Protein AF-A0A4Q0I744-F1 (afdb_monomer_lite)

Foldseek 3Di:
DDDPPQDFQDADPPCPVVVVVVQQFAADALQPFAWDQDAPVQVVQADVPQADQPPCPQPVVLVVVVVVLVVVVVVVCVVCVPPDDPVNVVVSVVVVVVSVVVSVVVVVVSVLSHDDNGFIKAKWFFADKHWDDDPPDPDIWIFTWTQRVVNSYIYGTATEDPVQSSVDYGGFIWIWGGDRRHIYIGTTD

Structure (mmCIF, N/CA/C/O backbone):
data_AF-A0A4Q0I744-F1
#
_entry.id   AF-A0A4Q0I744-F1
#
loop_
_atom_site.group_PDB
_atom_site.id
_atom_site.type_symbol
_atom_site.label_atom_id
_atom_site.label_alt_id
_atom_site.label_comp_id
_atom_site.label_asym_id
_atom_site.label_entity_id
_atom_site.label_seq_id
_atom_site.pdbx_PDB_ins_code
_atom_site.Cartn_x
_atom_site.Cartn_y
_atom_site.Cartn_z
_atom_site.occupancy
_atom_site.B_iso_or_equiv
_atom_site.auth_seq_id
_atom_site.auth_comp_id
_atom_site.auth_asym_id
_atom_site.auth_atom_id
_atom_site.pdbx_PDB_model_num
ATOM 1 N N . MET A 1 1 ? 8.817 -34.507 4.336 1.00 32.09 1 MET A N 1
ATOM 2 C CA . MET A 1 1 ? 8.570 -33.194 4.975 1.00 32.09 1 MET A CA 1
ATOM 3 C C . MET A 1 1 ? 7.254 -32.638 4.453 1.00 32.09 1 MET A C 1
ATOM 5 O O . MET A 1 1 ? 7.125 -32.455 3.248 1.00 32.09 1 MET A O 1
ATOM 9 N N . ARG A 1 2 ? 6.253 -32.461 5.326 1.00 26.27 2 ARG A N 1
ATOM 10 C CA . ARG A 1 2 ? 4.945 -31.893 4.962 1.00 26.27 2 ARG A CA 1
ATOM 11 C C . ARG A 1 2 ? 5.116 -30.396 4.689 1.00 26.27 2 ARG A C 1
ATOM 13 O O . ARG A 1 2 ? 5.548 -29.667 5.574 1.00 26.27 2 ARG A O 1
ATOM 20 N N . LYS A 1 3 ? 4.790 -29.955 3.471 1.00 31.42 3 LYS A N 1
ATOM 21 C CA . LYS A 1 3 ? 4.615 -28.534 3.153 1.00 31.42 3 LYS A CA 1
ATOM 22 C C . LYS A 1 3 ? 3.404 -28.043 3.944 1.00 31.42 3 LYS A C 1
ATOM 24 O O . LYS A 1 3 ? 2.285 -28.469 3.674 1.00 31.42 3 LYS A O 1
ATOM 29 N N . ILE A 1 4 ? 3.650 -27.209 4.947 1.00 27.80 4 ILE A N 1
ATOM 30 C CA . ILE A 1 4 ? 2.609 -26.453 5.639 1.00 27.80 4 ILE A CA 1
ATOM 31 C C . ILE A 1 4 ? 2.128 -25.421 4.620 1.00 27.80 4 ILE A C 1
ATOM 33 O O . ILE A 1 4 ? 2.815 -24.439 4.347 1.00 27.80 4 ILE A O 1
ATOM 37 N N . PHE A 1 5 ? 0.998 -25.698 3.974 1.00 32.66 5 PHE A N 1
ATOM 38 C CA . PHE A 1 5 ? 0.272 -24.678 3.235 1.00 32.66 5 PHE A CA 1
ATOM 39 C C . PHE A 1 5 ? -0.283 -23.715 4.281 1.00 32.66 5 PHE A C 1
ATOM 41 O O . PHE A 1 5 ? -1.249 -24.023 4.971 1.00 32.66 5 PHE A O 1
ATOM 48 N N . VAL A 1 6 ? 0.409 -22.589 4.450 1.00 37.19 6 VAL A N 1
ATOM 49 C CA . VAL A 1 6 ? -0.100 -21.427 5.175 1.00 37.19 6 VAL A CA 1
ATOM 50 C C . VAL A 1 6 ? -1.426 -21.068 4.515 1.00 37.19 6 VAL A C 1
ATOM 52 O O . VAL A 1 6 ? -1.464 -20.865 3.298 1.00 37.19 6 VAL A O 1
ATOM 55 N N . ASN A 1 7 ? -2.499 -21.109 5.308 1.00 35.44 7 ASN A N 1
ATOM 56 C CA . ASN A 1 7 ? -3.866 -20.813 4.899 1.00 35.44 7 ASN A CA 1
ATOM 57 C C . ASN A 1 7 ? -3.864 -19.615 3.950 1.00 35.44 7 ASN A C 1
ATOM 59 O O . ASN A 1 7 ? -3.492 -18.509 4.335 1.00 35.44 7 ASN A O 1
ATOM 63 N N . SER A 1 8 ? -4.227 -19.850 2.688 1.00 42.66 8 SER A N 1
ATOM 64 C CA . SER A 1 8 ? -4.505 -18.740 1.786 1.00 42.66 8 SER A CA 1
ATOM 65 C C . SER A 1 8 ? -5.656 -17.949 2.409 1.00 42.66 8 SER A C 1
ATOM 67 O O . SER A 1 8 ? -6.638 -18.589 2.787 1.00 42.66 8 SER A O 1
ATOM 69 N N . PRO A 1 9 ? -5.557 -16.615 2.551 1.00 49.06 9 PRO A N 1
ATOM 70 C CA . PRO A 1 9 ? -6.683 -15.821 3.024 1.00 49.06 9 PRO A CA 1
ATOM 71 C C . PRO A 1 9 ? -7.863 -16.129 2.105 1.00 49.06 9 PRO A C 1
ATOM 73 O O . PRO A 1 9 ? -7.736 -16.018 0.880 1.00 49.06 9 PRO A O 1
ATOM 76 N N . GLU A 1 10 ? -8.942 -16.647 2.695 1.00 48.53 10 GLU A N 1
ATOM 77 C CA . GLU A 1 10 ? -10.083 -17.170 1.951 1.00 48.53 10 GLU A CA 1
ATOM 78 C C . GLU A 1 10 ? -10.556 -16.113 0.955 1.00 48.53 10 GLU A C 1
ATOM 80 O O . GLU A 1 10 ? -10.796 -14.955 1.293 1.00 48.53 10 GLU A O 1
ATOM 85 N N . PHE A 1 11 ? -10.608 -16.502 -0.314 1.00 47.00 11 PHE A N 1
ATOM 86 C CA . PHE A 1 11 ? -11.115 -15.656 -1.376 1.00 47.00 11 PHE A CA 1
ATOM 87 C C . PHE A 1 11 ? -12.637 -15.642 -1.274 1.00 47.00 11 PHE A C 1
ATOM 89 O O . PHE A 1 11 ? -13.282 -16.659 -1.526 1.00 47.00 11 PHE A O 1
ATOM 96 N N . ILE A 1 12 ? -13.212 -14.503 -0.890 1.00 53.34 12 ILE A N 1
ATOM 97 C CA . ILE A 1 12 ? -14.651 -14.386 -0.660 1.00 53.34 12 ILE A CA 1
ATOM 98 C C . ILE A 1 12 ? -15.278 -13.419 -1.677 1.00 53.34 12 ILE A C 1
ATOM 100 O O . ILE A 1 12 ? -15.680 -12.302 -1.356 1.00 53.34 12 ILE A O 1
ATOM 104 N N . GLU A 1 13 ? -15.367 -13.846 -2.937 1.00 42.56 13 GLU A N 1
ATOM 105 C CA . GLU A 1 13 ? -16.038 -13.083 -4.003 1.00 42.56 13 GLU A CA 1
ATOM 106 C C . GLU A 1 13 ? -17.568 -12.932 -3.801 1.00 42.56 13 GLU A C 1
ATOM 108 O O . GLU A 1 13 ? -18.076 -11.824 -3.998 1.00 42.56 13 GLU A O 1
ATOM 113 N N . PRO A 1 14 ? -18.327 -13.960 -3.349 1.00 43.75 14 PRO A N 1
ATOM 114 C CA . PRO A 1 14 ? -19.791 -13.864 -3.252 1.00 43.75 14 PRO A CA 1
ATOM 115 C C . PRO A 1 14 ? -20.319 -12.998 -2.096 1.00 43.75 14 PRO A C 1
ATOM 117 O O . PRO A 1 14 ? -21.435 -12.496 -2.186 1.00 43.75 14 PRO A O 1
ATOM 120 N N . LEU A 1 15 ? -19.549 -12.791 -1.016 1.00 51.19 15 LEU A N 1
ATOM 121 C CA . LEU A 1 15 ? -20.019 -12.035 0.162 1.00 51.19 15 LEU A CA 1
ATOM 122 C C . LEU A 1 15 ? -19.807 -10.523 0.038 1.00 51.19 15 L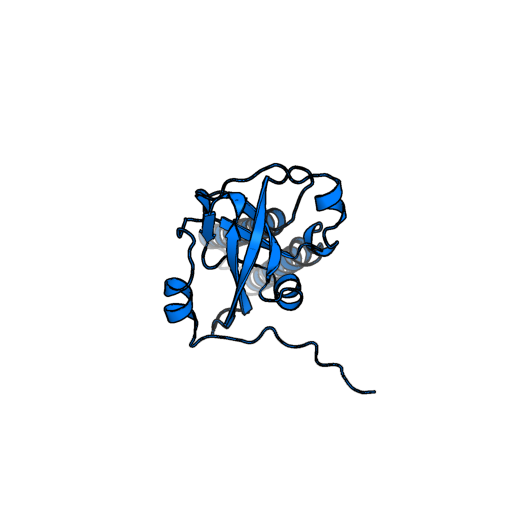EU A C 1
ATOM 124 O O . LEU A 1 15 ? -20.242 -9.781 0.906 1.00 51.19 15 LEU A O 1
ATOM 128 N N . ARG A 1 16 ? -19.153 -10.023 -1.014 1.00 53.34 16 ARG A N 1
ATOM 129 C CA . ARG A 1 16 ? -18.689 -8.627 -1.065 1.00 53.34 16 ARG A CA 1
ATOM 130 C C . ARG A 1 16 ? -19.821 -7.589 -1.069 1.00 53.34 16 ARG A C 1
ATOM 132 O O . ARG A 1 16 ? -19.689 -6.547 -0.435 1.00 53.34 16 ARG A O 1
ATOM 139 N N . LEU A 1 17 ? -20.923 -7.877 -1.767 1.00 54.22 17 LEU A N 1
ATOM 140 C CA . LEU A 1 17 ? -22.104 -7.001 -1.836 1.00 54.22 17 LEU A CA 1
ATOM 141 C C . LEU A 1 17 ? -22.981 -7.109 -0.582 1.00 54.22 17 LEU A C 1
ATOM 143 O O . LEU A 1 17 ? -23.472 -6.095 -0.096 1.00 54.22 17 LEU A O 1
ATOM 147 N N . SER A 1 18 ? -23.138 -8.311 -0.020 1.00 58.53 18 SER A N 1
ATOM 148 C CA . SER A 1 18 ? -23.862 -8.500 1.242 1.00 58.53 18 SER A CA 1
ATOM 149 C C . SER A 1 18 ? -23.080 -7.942 2.433 1.00 58.53 18 SER A C 1
ATOM 151 O O . SER A 1 18 ? -23.675 -7.376 3.342 1.00 58.53 18 SER A O 1
ATOM 153 N N . PHE A 1 19 ? -21.749 -8.028 2.413 1.00 66.12 19 PHE A N 1
ATOM 154 C CA . PHE A 1 19 ? -20.886 -7.556 3.492 1.00 66.12 19 PHE A CA 1
ATOM 155 C C . PHE A 1 19 ? -20.947 -6.035 3.653 1.00 66.12 19 PHE A C 1
ATOM 157 O O . PHE A 1 19 ? -21.068 -5.560 4.777 1.00 66.12 19 PHE A O 1
ATOM 164 N N . GLU A 1 20 ? -20.969 -5.260 2.560 1.00 67.69 20 GLU A N 1
ATOM 165 C CA . GLU A 1 20 ? -21.110 -3.795 2.645 1.00 67.69 20 GLU A CA 1
ATOM 166 C C . GLU A 1 20 ? -22.394 -3.374 3.381 1.00 67.69 20 GLU A C 1
ATOM 168 O O . GLU A 1 20 ? -22.356 -2.428 4.162 1.00 67.69 20 GLU A O 1
ATOM 173 N N . SER A 1 21 ? -23.498 -4.113 3.209 1.00 67.00 21 SER A N 1
ATOM 174 C CA . SER A 1 21 ? -24.757 -3.855 3.929 1.00 67.00 21 SER A CA 1
ATOM 175 C C . SER A 1 21 ? -24.720 -4.214 5.422 1.00 67.00 21 SER A C 1
ATOM 177 O O . SER A 1 21 ? -25.597 -3.798 6.173 1.00 67.00 21 SER A O 1
ATOM 179 N N . THR A 1 22 ? -23.703 -4.964 5.859 1.00 70.50 22 THR A N 1
ATOM 180 C CA . THR A 1 22 ? -23.506 -5.371 7.262 1.00 70.50 22 THR A CA 1
ATOM 181 C C . THR A 1 22 ? -22.494 -4.505 8.015 1.00 70.50 22 THR A C 1
ATOM 183 O O . THR A 1 22 ? -22.353 -4.646 9.228 1.00 70.50 22 THR A O 1
ATOM 186 N N . ILE A 1 23 ? -21.786 -3.601 7.328 1.00 75.19 23 ILE A N 1
ATOM 187 C CA . ILE A 1 23 ? -20.804 -2.712 7.956 1.00 75.19 23 ILE A CA 1
ATOM 188 C C . ILE A 1 23 ? -21.534 -1.532 8.607 1.00 75.19 23 ILE A C 1
ATOM 190 O O . ILE A 1 23 ? -22.196 -0.750 7.932 1.00 75.19 23 ILE A O 1
ATOM 194 N N . ALA A 1 24 ? -21.358 -1.365 9.919 1.00 78.62 24 ALA A N 1
ATOM 195 C CA . ALA A 1 24 ? -21.945 -0.258 10.682 1.00 78.62 24 ALA A CA 1
ATOM 196 C C . ALA A 1 24 ? -21.254 1.105 10.450 1.00 78.62 24 ALA A C 1
ATOM 198 O O . ALA A 1 24 ? -21.734 2.135 10.917 1.00 78.62 24 ALA A O 1
ATOM 199 N N . TYR A 1 25 ? -20.118 1.116 9.752 1.00 85.38 25 TYR A N 1
ATOM 200 C CA . TYR A 1 25 ? -19.297 2.301 9.510 1.00 85.38 25 TYR A CA 1
ATOM 201 C C . TYR A 1 25 ? -19.674 3.036 8.223 1.00 85.38 25 TYR A C 1
ATOM 203 O O . TYR A 1 25 ? -20.110 2.438 7.238 1.00 85.38 25 TYR A O 1
ATOM 211 N N . LYS A 1 26 ? -19.418 4.346 8.191 1.00 90.06 26 LYS A N 1
ATOM 212 C CA . LYS A 1 26 ? -19.616 5.162 6.990 1.00 90.06 26 LYS A CA 1
ATOM 213 C C . LYS A 1 26 ? -18.530 4.867 5.953 1.00 90.06 26 LYS A C 1
ATOM 215 O O . LYS A 1 26 ? -17.342 4.894 6.260 1.00 90.06 26 LYS A O 1
ATOM 220 N N . LYS A 1 27 ? -18.917 4.656 4.695 1.00 92.62 27 LYS A N 1
ATOM 221 C CA . LYS A 1 27 ? -17.955 4.588 3.587 1.00 92.62 27 LYS A CA 1
ATOM 222 C C . LYS A 1 27 ? -17.354 5.969 3.320 1.00 92.62 27 LYS A C 1
ATOM 224 O O . LYS A 1 27 ? -18.113 6.920 3.133 1.00 92.62 27 LYS A O 1
ATOM 229 N N . ILE A 1 28 ? -16.029 6.052 3.244 1.00 94.12 28 ILE A N 1
ATOM 230 C CA . ILE A 1 28 ? -15.295 7.275 2.885 1.00 94.12 28 ILE A CA 1
ATOM 231 C C . ILE A 1 28 ? -14.336 7.027 1.713 1.00 94.12 28 ILE A C 1
ATOM 233 O O . ILE A 1 28 ? -14.043 5.879 1.349 1.00 94.12 28 ILE A O 1
ATOM 237 N N . GLU A 1 29 ? -13.856 8.105 1.103 1.00 93.50 29 GLU A N 1
ATOM 238 C CA . GLU A 1 29 ? -12.807 8.065 0.086 1.00 93.50 29 GLU A CA 1
ATOM 239 C C . GLU A 1 29 ? -11.394 8.038 0.701 1.00 93.50 29 GLU A C 1
ATOM 241 O O . GLU A 1 29 ? -11.180 8.313 1.879 1.00 93.50 29 GLU A O 1
ATOM 246 N N . LYS A 1 30 ? -10.382 7.681 -0.104 1.00 93.12 30 LYS A N 1
ATOM 247 C CA . LYS A 1 30 ? -8.988 7.522 0.366 1.00 93.12 30 LYS A CA 1
ATOM 248 C C . LYS A 1 30 ? -8.360 8.829 0.856 1.00 93.12 30 LYS A C 1
ATOM 250 O O . LYS A 1 30 ? -7.527 8.802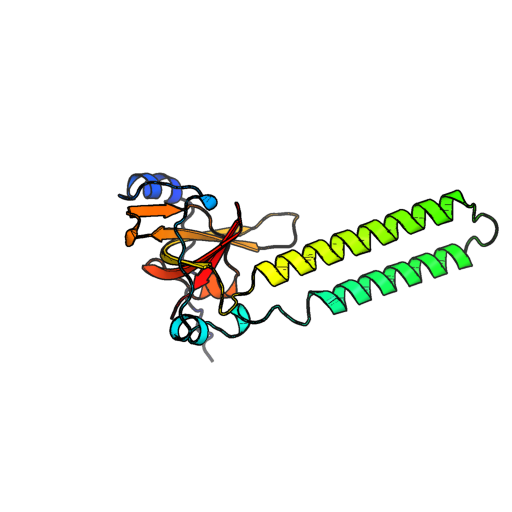 1.749 1.00 93.12 30 LYS A O 1
ATOM 255 N N . ASN A 1 31 ? -8.737 9.945 0.246 1.00 91.38 31 ASN A N 1
ATOM 256 C CA . ASN A 1 31 ? -8.313 11.300 0.604 1.00 91.38 31 ASN A CA 1
ATOM 257 C C . ASN A 1 31 ? -9.034 11.850 1.847 1.00 91.38 31 ASN A C 1
ATOM 259 O O . ASN A 1 31 ? -8.590 12.856 2.388 1.00 91.38 31 ASN A O 1
ATOM 263 N N . GLU A 1 32 ? -10.124 11.218 2.286 1.00 92.94 32 GLU A N 1
ATOM 264 C CA . GLU A 1 32 ? -10.879 11.601 3.487 1.00 92.94 32 GLU A CA 1
ATOM 265 C C . GLU A 1 32 ? -10.381 10.879 4.749 1.00 92.94 32 GLU A C 1
ATOM 267 O O . GLU A 1 32 ? -10.826 11.190 5.853 1.00 92.94 32 GLU A O 1
ATOM 272 N N . ILE A 1 33 ? -9.460 9.918 4.597 1.00 93.75 33 ILE A N 1
ATOM 273 C CA . ILE A 1 33 ? -8.841 9.200 5.713 1.00 93.75 33 ILE A CA 1
ATOM 274 C C . ILE A 1 33 ? -8.061 10.201 6.567 1.00 93.75 33 ILE A C 1
ATOM 276 O O . ILE A 1 33 ? -7.114 10.832 6.091 1.00 93.75 33 ILE A O 1
ATOM 280 N N . GLN A 1 34 ? -8.411 10.301 7.847 1.00 94.19 34 GLN A N 1
ATOM 281 C CA . GLN A 1 34 ? -7.641 11.099 8.794 1.00 94.19 34 GLN A CA 1
ATOM 282 C C . GLN A 1 34 ? -6.367 10.344 9.169 1.00 94.19 34 GLN A C 1
ATOM 284 O O . GLN A 1 34 ? -6.415 9.176 9.560 1.00 94.19 34 GLN A O 1
ATOM 289 N N . THR A 1 35 ? -5.225 11.011 9.030 1.00 94.81 35 THR A N 1
ATOM 290 C CA . THR A 1 35 ? -3.904 10.433 9.286 1.00 94.81 35 THR A CA 1
ATOM 291 C C . THR A 1 35 ? -3.195 11.145 10.427 1.00 94.81 35 THR A C 1
ATOM 293 O O . THR A 1 35 ? -3.416 12.329 10.673 1.00 94.81 35 THR A O 1
ATOM 296 N N . ARG A 1 36 ? -2.268 10.437 11.065 1.00 94.69 36 ARG A N 1
ATOM 297 C CA . ARG A 1 36 ? -1.301 10.966 12.025 1.00 94.69 36 ARG A CA 1
ATOM 298 C C . ARG A 1 36 ? 0.112 10.557 11.631 1.00 94.69 36 ARG A C 1
ATOM 300 O O . ARG A 1 36 ? 0.300 9.637 10.838 1.00 94.69 36 ARG A O 1
ATOM 307 N N . LEU A 1 37 ? 1.111 11.189 12.238 1.00 94.88 37 LEU A N 1
ATOM 308 C CA . LEU A 1 37 ? 2.486 10.713 12.121 1.00 94.88 37 LEU A CA 1
ATOM 309 C C . LEU A 1 37 ? 2.592 9.291 12.704 1.00 94.88 37 LEU A C 1
ATOM 311 O O . LEU A 1 37 ? 2.016 9.003 13.761 1.00 94.88 37 LEU A O 1
ATOM 315 N N . ILE A 1 38 ? 3.320 8.414 12.016 1.00 94.50 38 ILE A N 1
ATOM 316 C CA . ILE A 1 38 ? 3.737 7.129 12.580 1.00 94.50 38 ILE A CA 1
ATOM 317 C C . ILE A 1 38 ? 4.676 7.376 13.767 1.00 94.50 38 ILE A C 1
ATOM 319 O O . ILE A 1 38 ? 5.502 8.291 13.724 1.00 94.50 38 ILE A O 1
ATOM 323 N N . THR A 1 39 ? 4.542 6.605 14.845 1.00 94.44 39 THR A N 1
ATOM 324 C CA . THR A 1 39 ? 5.507 6.696 15.949 1.00 94.44 39 THR A CA 1
ATOM 325 C C . THR A 1 39 ? 6.770 5.902 15.620 1.00 94.44 39 THR A C 1
ATOM 327 O O . THR A 1 39 ? 6.764 5.020 14.760 1.00 94.44 39 THR A O 1
ATOM 330 N N . GLN A 1 40 ? 7.871 6.190 16.316 1.00 92.81 40 GLN A N 1
ATOM 331 C CA . GLN A 1 40 ? 9.124 5.463 16.107 1.00 92.81 40 GLN A CA 1
ATOM 332 C C . GLN A 1 40 ? 8.975 3.964 16.415 1.00 92.81 40 GLN A C 1
ATOM 334 O O . GLN A 1 40 ? 9.460 3.140 15.652 1.00 92.81 40 GLN A O 1
ATOM 339 N N . GLU A 1 41 ? 8.247 3.608 17.475 1.00 93.25 41 GLU A N 1
ATOM 340 C CA . GLU A 1 41 ? 7.990 2.213 17.855 1.00 93.25 41 GLU A CA 1
ATOM 341 C C . GLU A 1 41 ? 7.175 1.469 16.789 1.00 93.25 41 GLU A C 1
ATOM 343 O O . GLU A 1 41 ? 7.527 0.358 16.393 1.00 93.25 41 GLU A O 1
ATOM 348 N N . GLU A 1 42 ? 6.126 2.106 16.261 1.00 93.88 42 GLU A N 1
ATOM 349 C CA . GLU A 1 42 ? 5.316 1.534 15.183 1.00 93.88 42 GLU A CA 1
ATOM 350 C C . GLU A 1 42 ? 6.127 1.362 13.907 1.00 93.88 42 GLU A C 1
ATOM 352 O O . GLU A 1 42 ? 6.032 0.328 13.249 1.00 93.88 42 GLU A O 1
ATOM 357 N N . PHE A 1 43 ? 6.944 2.363 13.567 1.00 92.69 43 PHE A N 1
ATOM 358 C CA . PHE A 1 43 ? 7.839 2.285 12.426 1.00 92.69 43 PHE A CA 1
ATOM 359 C C . PHE A 1 43 ? 8.856 1.160 12.610 1.00 92.69 43 PHE A C 1
ATOM 361 O O . PHE A 1 43 ? 9.076 0.379 11.688 1.00 92.69 43 PHE A O 1
ATOM 368 N N . ASP A 1 44 ? 9.451 1.022 13.791 1.00 90.62 44 ASP A N 1
ATOM 369 C CA . ASP A 1 44 ? 10.436 -0.014 14.076 1.00 90.62 44 ASP A CA 1
ATOM 370 C C . ASP A 1 44 ? 9.825 -1.420 14.037 1.00 90.62 44 ASP A C 1
ATOM 372 O O . ASP A 1 44 ? 10.470 -2.330 13.510 1.00 90.62 44 ASP A O 1
ATOM 376 N N . GLY A 1 45 ? 8.558 -1.566 14.433 1.00 89.81 45 GLY A N 1
ATOM 377 C CA . GLY A 1 45 ? 7.784 -2.806 14.335 1.00 89.81 45 GLY A CA 1
ATOM 378 C C . GLY A 1 45 ? 7.435 -3.260 12.910 1.00 89.81 45 GLY A C 1
ATOM 379 O O . GLY A 1 45 ? 7.058 -4.418 12.718 1.00 89.81 45 GLY A O 1
ATOM 380 N N . LEU A 1 46 ? 7.581 -2.393 11.900 1.00 90.69 46 LEU A N 1
ATOM 381 C CA . LEU A 1 46 ? 7.341 -2.760 10.501 1.00 90.69 46 LEU A CA 1
ATOM 382 C C . LEU A 1 46 ? 8.383 -3.755 9.978 1.00 90.69 46 LEU A C 1
ATOM 384 O O . LEU A 1 46 ? 9.560 -3.745 10.350 1.00 90.69 46 LEU A O 1
ATOM 388 N N . GLU A 1 47 ? 7.959 -4.562 9.015 1.00 88.69 47 GLU A N 1
ATOM 389 C CA . GLU A 1 47 ? 8.825 -5.500 8.312 1.00 88.69 47 GLU A CA 1
ATOM 390 C C . GLU A 1 47 ? 9.862 -4.755 7.451 1.00 88.69 47 GLU A C 1
ATOM 392 O O . GLU A 1 47 ? 9.540 -3.732 6.837 1.00 88.69 47 GLU A O 1
ATOM 397 N N . PRO A 1 48 ? 11.103 -5.263 7.317 1.00 86.44 48 PRO A N 1
ATOM 398 C CA . PRO A 1 48 ? 12.134 -4.608 6.505 1.00 86.44 48 PRO A CA 1
ATOM 399 C C . PRO A 1 48 ? 11.698 -4.343 5.055 1.00 86.44 48 PRO A C 1
ATOM 401 O O . PRO A 1 48 ? 12.006 -3.297 4.486 1.00 86.44 48 PRO A O 1
ATOM 404 N N . SER A 1 49 ? 10.908 -5.251 4.473 1.00 81.75 49 SER A N 1
ATOM 405 C CA . SER A 1 49 ? 10.350 -5.123 3.119 1.00 81.75 49 SER A CA 1
ATOM 406 C C . SER A 1 49 ? 9.375 -3.950 2.955 1.00 81.75 49 SER A C 1
ATOM 408 O O . SER A 1 49 ? 9.169 -3.485 1.836 1.00 81.75 49 SER A O 1
ATOM 410 N N . GLN A 1 50 ? 8.787 -3.457 4.049 1.00 87.38 50 GLN A N 1
ATOM 411 C CA . GLN A 1 50 ? 7.894 -2.295 4.065 1.00 87.38 50 GLN A CA 1
ATOM 412 C C . GLN A 1 50 ? 8.682 -0.973 4.172 1.00 87.38 50 GLN A C 1
ATOM 414 O O . GLN A 1 50 ? 8.164 0.080 3.793 1.00 87.38 50 GLN A O 1
ATOM 419 N N . LYS A 1 51 ? 9.933 -1.028 4.658 1.00 86.19 51 LYS A N 1
ATOM 420 C CA . LYS A 1 51 ? 10.849 0.113 4.874 1.00 86.19 51 LYS A CA 1
ATOM 421 C C . LYS A 1 51 ? 11.855 0.318 3.744 1.00 86.19 51 LYS A C 1
ATOM 423 O O . LYS A 1 51 ? 12.396 1.410 3.591 1.00 86.19 51 LYS A O 1
ATOM 428 N N . GLU A 1 52 ? 12.120 -0.715 2.949 1.00 75.12 52 GLU A N 1
ATOM 429 C CA . GLU A 1 52 ? 13.081 -0.655 1.850 1.00 75.12 52 GLU A CA 1
ATOM 430 C C . GLU A 1 52 ? 12.400 -0.831 0.491 1.00 75.12 52 GLU A C 1
ATOM 432 O O . GLU A 1 52 ? 11.732 -1.828 0.221 1.00 75.12 52 GLU A O 1
ATOM 437 N N . ALA A 1 53 ? 12.629 0.114 -0.426 1.00 64.69 53 ALA A N 1
ATOM 438 C CA . ALA A 1 53 ? 12.332 -0.128 -1.834 1.00 64.69 53 ALA A CA 1
ATOM 439 C C . ALA A 1 53 ? 13.248 -1.258 -2.316 1.00 64.69 53 ALA A C 1
ATOM 441 O O . ALA A 1 53 ? 14.458 -1.193 -2.089 1.00 64.69 53 ALA A O 1
ATOM 442 N N . SER A 1 54 ? 12.705 -2.259 -3.016 1.00 54.06 54 SER A N 1
ATOM 443 C CA . SER A 1 54 ? 13.524 -3.307 -3.637 1.00 54.06 54 SER A CA 1
ATOM 444 C C . SER A 1 54 ? 14.630 -2.669 -4.486 1.00 54.06 54 SER A C 1
ATOM 446 O O . SER A 1 54 ? 14.368 -2.131 -5.566 1.00 54.06 54 SER A O 1
ATOM 448 N N . LYS A 1 55 ? 15.877 -2.726 -3.989 1.00 49.56 55 LYS A N 1
ATOM 449 C CA . LYS A 1 55 ? 17.070 -2.148 -4.639 1.00 49.56 55 LYS A CA 1
ATOM 450 C C . LYS A 1 55 ? 17.268 -2.698 -6.057 1.00 49.56 55 LYS A C 1
ATOM 452 O O . LYS A 1 55 ? 17.826 -2.017 -6.912 1.00 49.56 55 LYS A O 1
ATOM 457 N N . ASN A 1 56 ? 16.742 -3.894 -6.322 1.00 46.03 56 ASN A N 1
ATOM 458 C CA . ASN A 1 56 ? 16.939 -4.617 -7.573 1.00 46.03 56 ASN A CA 1
ATOM 459 C C . ASN A 1 56 ? 15.956 -4.235 -8.689 1.00 46.03 56 ASN A C 1
ATOM 461 O O . ASN A 1 56 ? 16.259 -4.469 -9.855 1.00 46.03 56 ASN A O 1
ATOM 465 N N . LEU A 1 57 ? 14.791 -3.652 -8.385 1.00 48.62 57 LEU A N 1
ATOM 466 C CA . LEU A 1 57 ? 13.715 -3.558 -9.384 1.00 48.62 57 LEU A CA 1
ATOM 467 C C . LEU A 1 57 ? 13.765 -2.310 -10.275 1.00 48.62 57 LEU A C 1
ATOM 469 O O . LEU A 1 57 ? 13.102 -2.268 -11.305 1.00 48.62 57 LEU A O 1
ATOM 473 N N . SER A 1 58 ? 14.526 -1.287 -9.888 1.00 55.75 58 SER A N 1
ATOM 474 C CA . SER A 1 58 ? 14.416 0.043 -10.497 1.00 55.75 58 SER A CA 1
ATOM 475 C C . SER A 1 58 ? 15.610 0.389 -11.389 1.00 55.75 58 SER A C 1
ATOM 477 O O . SER A 1 58 ? 15.407 0.721 -12.551 1.00 55.75 58 SER A O 1
ATOM 479 N N . TYR A 1 59 ? 16.848 0.267 -10.903 1.00 58.34 59 TYR A N 1
ATOM 480 C CA . TYR A 1 59 ? 18.025 0.678 -11.680 1.00 58.34 59 TYR A CA 1
ATOM 481 C C . TYR A 1 59 ? 18.555 -0.412 -12.610 1.00 58.34 59 TYR A C 1
ATOM 483 O O . TYR A 1 59 ? 18.950 -0.103 -13.728 1.00 58.34 59 TYR A O 1
ATOM 491 N N . VAL A 1 60 ? 18.518 -1.682 -12.194 1.00 59.94 60 VAL A N 1
ATOM 492 C CA . VAL A 1 60 ? 19.002 -2.802 -13.022 1.00 59.94 60 VAL A CA 1
ATOM 493 C C . VAL A 1 60 ? 18.085 -3.018 -14.226 1.00 59.94 60 VAL A C 1
ATOM 495 O O . VAL A 1 60 ? 18.566 -3.121 -15.347 1.00 59.94 60 VAL A O 1
ATOM 498 N N . GLY A 1 61 ? 16.763 -3.005 -14.026 1.00 62.78 61 GLY A N 1
ATOM 499 C CA . GLY A 1 61 ? 15.795 -3.109 -15.124 1.00 62.78 61 GLY A CA 1
ATOM 500 C C . GLY A 1 61 ? 15.868 -1.925 -16.094 1.00 62.78 61 GLY A C 1
ATOM 501 O O . GLY A 1 61 ? 15.834 -2.116 -17.307 1.00 62.78 61 GLY A O 1
ATOM 502 N N . LEU A 1 62 ? 16.046 -0.708 -15.571 1.00 67.69 62 LEU A N 1
ATOM 503 C CA . LEU A 1 62 ? 16.209 0.491 -16.392 1.00 67.69 62 LEU A CA 1
ATOM 504 C C . LEU A 1 62 ? 17.534 0.471 -17.166 1.00 67.69 62 LEU A C 1
ATOM 506 O O . LEU A 1 62 ? 17.542 0.817 -18.343 1.00 67.69 62 LEU A O 1
ATOM 510 N N . ALA A 1 63 ? 18.616 -0.021 -16.554 1.00 69.75 63 ALA A N 1
ATOM 511 C CA . ALA A 1 63 ? 19.901 -0.237 -17.214 1.00 69.75 63 ALA A CA 1
ATOM 512 C C . ALA A 1 63 ? 19.822 -1.314 -18.309 1.00 69.75 63 ALA A C 1
ATOM 514 O O . ALA A 1 63 ? 20.342 -1.098 -19.398 1.00 69.75 63 ALA A O 1
ATOM 515 N N . ILE A 1 64 ? 19.129 -2.434 -18.068 1.00 70.06 64 ILE A N 1
ATOM 516 C CA . ILE A 1 64 ? 18.906 -3.484 -19.077 1.00 70.06 64 ILE A CA 1
ATOM 517 C C . ILE A 1 64 ? 18.099 -2.932 -20.260 1.00 70.06 64 ILE A C 1
ATOM 519 O O . ILE A 1 64 ? 18.482 -3.154 -21.407 1.00 70.06 64 ILE A O 1
ATOM 523 N N . CYS A 1 65 ? 17.029 -2.169 -20.009 1.00 69.88 65 CYS A N 1
ATOM 524 C CA . CYS A 1 65 ? 16.265 -1.510 -21.073 1.00 69.88 65 CYS A CA 1
ATOM 525 C C . CYS A 1 65 ? 17.115 -0.510 -21.867 1.00 69.88 65 CYS A C 1
ATOM 527 O O . CYS A 1 65 ? 17.040 -0.492 -23.094 1.00 69.88 65 CYS A O 1
ATOM 529 N N . LEU A 1 66 ? 17.943 0.294 -21.191 1.00 75.06 66 LEU A N 1
ATOM 530 C CA . LEU A 1 66 ? 18.870 1.228 -21.838 1.00 75.06 66 LEU A CA 1
ATOM 531 C C . LEU A 1 66 ? 19.888 0.493 -22.718 1.00 75.06 66 LEU A C 1
ATOM 533 O O . LEU A 1 66 ? 20.103 0.889 -23.859 1.00 75.06 66 LEU A O 1
ATOM 537 N N . MET A 1 67 ? 20.458 -0.607 -22.224 1.00 76.75 67 MET A N 1
ATOM 538 C CA . MET A 1 67 ? 21.391 -1.444 -22.982 1.00 76.75 67 MET A CA 1
ATOM 539 C C . MET A 1 67 ? 20.723 -2.086 -24.202 1.00 76.75 67 MET A C 1
ATOM 541 O O . MET A 1 67 ? 21.282 -2.042 -25.294 1.00 76.75 67 MET A O 1
ATOM 545 N N . ALA A 1 68 ? 19.510 -2.626 -24.052 1.00 75.62 68 ALA A N 1
ATOM 546 C CA . ALA A 1 68 ? 18.746 -3.189 -25.164 1.00 75.62 68 ALA A CA 1
ATOM 547 C C . ALA A 1 68 ? 18.426 -2.127 -26.227 1.00 75.62 68 ALA A C 1
ATOM 549 O O . ALA A 1 68 ? 18.578 -2.387 -27.419 1.00 75.62 68 ALA A O 1
ATOM 550 N N . CYS A 1 69 ? 18.063 -0.913 -25.801 1.00 72.62 69 CYS A N 1
ATOM 551 C CA . CYS A 1 69 ? 17.888 0.224 -26.696 1.00 72.62 69 CYS A CA 1
ATOM 552 C C . CYS A 1 69 ? 19.181 0.511 -27.470 1.00 72.62 69 CYS A C 1
ATOM 554 O O . CYS A 1 69 ? 19.157 0.506 -28.696 1.00 72.62 69 CYS A O 1
ATOM 556 N N . ILE A 1 70 ? 20.319 0.685 -26.784 1.00 78.75 70 ILE A N 1
ATOM 557 C CA . ILE A 1 70 ? 21.627 0.957 -27.411 1.00 78.75 70 ILE A CA 1
ATOM 558 C C . ILE A 1 70 ? 22.003 -0.125 -28.436 1.00 78.75 70 ILE A C 1
ATOM 560 O O . ILE A 1 70 ? 22.497 0.207 -29.510 1.00 78.75 70 ILE A O 1
ATOM 564 N N . ILE A 1 71 ? 21.738 -1.402 -28.145 1.00 78.88 71 ILE A N 1
ATOM 565 C CA . ILE A 1 71 ? 22.013 -2.519 -29.064 1.00 78.88 71 ILE A CA 1
ATOM 566 C C . ILE A 1 71 ? 21.131 -2.439 -30.315 1.00 78.88 71 ILE A C 1
ATOM 568 O O . ILE A 1 71 ? 21.638 -2.574 -31.428 1.00 78.88 71 ILE A O 1
ATOM 572 N N . VAL A 1 72 ? 19.827 -2.187 -30.153 1.00 75.00 72 VAL A N 1
ATOM 573 C CA . VAL A 1 72 ? 18.902 -2.008 -31.286 1.00 75.00 72 VAL A CA 1
ATOM 574 C C . VAL A 1 72 ? 19.316 -0.802 -32.130 1.00 75.00 72 VAL A C 1
ATOM 576 O O . VAL A 1 72 ? 19.326 -0.889 -33.356 1.00 75.00 72 VAL A O 1
ATOM 579 N N . PHE A 1 73 ? 19.747 0.291 -31.495 1.00 73.31 73 PHE A N 1
ATOM 580 C CA . PHE A 1 73 ? 20.305 1.447 -32.191 1.00 73.31 73 PHE A CA 1
ATOM 581 C C . PHE A 1 73 ? 21.558 1.076 -32.982 1.00 73.31 73 PHE A C 1
ATOM 583 O O . PHE A 1 73 ? 21.590 1.287 -34.190 1.00 73.31 73 PHE A O 1
ATOM 590 N N . ALA A 1 74 ? 22.558 0.464 -32.348 1.00 74.12 74 ALA A N 1
ATOM 591 C CA . ALA A 1 74 ? 23.792 0.054 -33.013 1.00 74.12 74 ALA A CA 1
ATOM 592 C C . ALA A 1 74 ? 23.528 -0.877 -34.211 1.00 74.12 74 ALA A C 1
ATOM 594 O O . ALA A 1 74 ? 24.166 -0.726 -35.253 1.00 74.12 74 ALA A O 1
ATOM 595 N N . ALA A 1 75 ? 22.551 -1.784 -34.103 1.00 73.81 75 ALA A N 1
ATOM 596 C CA . ALA A 1 75 ? 22.131 -2.651 -35.200 1.00 73.81 75 ALA A CA 1
ATOM 597 C C . ALA A 1 75 ? 21.496 -1.867 -36.365 1.00 73.81 75 ALA A C 1
ATOM 599 O O . ALA A 1 75 ? 21.865 -2.094 -37.514 1.00 73.81 75 ALA A O 1
ATOM 600 N N . ILE A 1 76 ? 20.603 -0.908 -36.087 1.00 72.25 76 ILE A N 1
ATOM 601 C CA . ILE A 1 76 ? 19.988 -0.047 -37.117 1.00 72.25 76 ILE A CA 1
ATOM 602 C C . ILE A 1 76 ? 21.054 0.797 -37.835 1.00 72.25 76 ILE A C 1
ATOM 604 O O . ILE A 1 76 ? 21.061 0.855 -39.064 1.00 72.25 76 ILE A O 1
ATOM 608 N N . PHE A 1 77 ? 21.987 1.394 -37.085 1.00 71.00 77 PHE A N 1
ATOM 609 C CA . PHE A 1 77 ? 23.102 2.179 -37.633 1.00 71.00 77 PHE A CA 1
ATOM 610 C C . PHE A 1 77 ? 24.068 1.329 -38.477 1.00 71.00 77 PHE A C 1
ATOM 612 O O . PHE A 1 77 ? 24.592 1.814 -39.477 1.00 71.00 77 PHE A O 1
ATOM 619 N N . SER A 1 78 ? 24.292 0.067 -38.097 1.00 69.81 78 SER A N 1
ATOM 620 C CA . SER A 1 78 ? 25.202 -0.841 -38.815 1.00 69.81 78 SER A CA 1
ATOM 621 C C . SER A 1 78 ? 24.587 -1.415 -40.093 1.00 69.81 78 SER A C 1
ATOM 623 O O . SER A 1 78 ? 25.312 -1.696 -41.043 1.00 69.81 78 SER A O 1
ATOM 625 N N . LEU A 1 79 ? 23.264 -1.603 -40.123 1.00 69.56 79 LEU A N 1
ATOM 626 C CA . LEU A 1 79 ? 22.561 -2.203 -41.261 1.00 69.56 79 LEU A CA 1
ATOM 627 C C . LEU A 1 79 ? 22.191 -1.181 -42.345 1.00 69.56 79 LEU A C 1
ATOM 629 O O . LEU A 1 79 ? 22.179 -1.547 -43.514 1.00 69.56 79 LEU A O 1
ATOM 633 N N . ASN A 1 80 ? 21.930 0.083 -41.986 1.00 66.06 80 ASN A N 1
ATOM 634 C CA . ASN A 1 80 ? 21.499 1.123 -42.933 1.00 66.06 80 ASN A CA 1
ATOM 635 C C . ASN A 1 80 ? 22.283 2.444 -42.776 1.00 66.06 80 ASN A C 1
ATOM 637 O O . ASN A 1 80 ? 21.687 3.488 -42.500 1.00 66.06 80 ASN A O 1
ATOM 641 N N . PRO A 1 81 ? 23.616 2.452 -42.972 1.00 62.00 81 PRO A N 1
ATOM 642 C CA . PRO A 1 81 ? 24.439 3.649 -42.765 1.00 62.00 81 PRO A CA 1
ATOM 643 C C . PRO A 1 81 ? 24.119 4.805 -43.734 1.00 62.00 81 PRO A C 1
ATOM 645 O O . PRO A 1 81 ? 24.454 5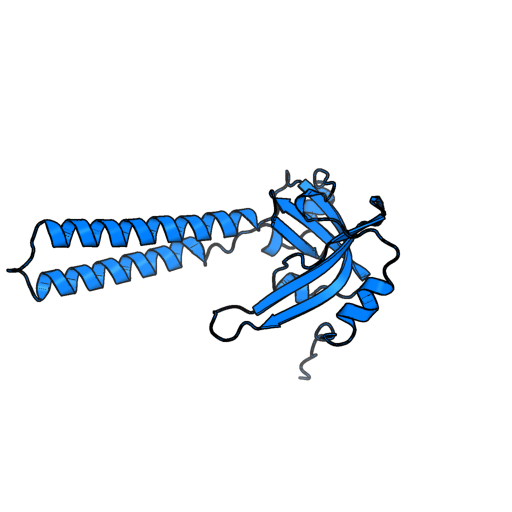.950 -43.442 1.00 62.00 81 PRO A O 1
ATOM 648 N N . GLY A 1 82 ? 23.472 4.529 -44.874 1.00 63.16 82 GLY A N 1
ATOM 649 C CA . GLY A 1 82 ? 23.172 5.521 -45.917 1.00 63.16 82 GLY A CA 1
ATOM 650 C C . GLY A 1 82 ? 21.826 6.251 -45.794 1.00 63.16 82 GLY A C 1
ATOM 651 O O . GLY A 1 82 ? 21.653 7.278 -46.441 1.00 63.16 82 GLY A O 1
ATOM 652 N N . GLU A 1 83 ? 20.885 5.768 -44.975 1.00 63.16 83 GLU A N 1
ATOM 653 C CA . GLU A 1 83 ? 19.504 6.299 -44.904 1.00 63.16 83 GLU A CA 1
ATOM 654 C C . GLU A 1 83 ? 19.212 7.105 -43.627 1.00 63.16 83 GLU A C 1
ATOM 656 O O . GLU A 1 83 ? 18.066 7.418 -43.297 1.00 63.16 83 GLU A O 1
ATOM 661 N N . ILE A 1 84 ? 20.252 7.462 -42.874 1.00 67.50 84 ILE A N 1
ATOM 662 C CA . ILE A 1 84 ? 20.095 8.141 -41.587 1.00 67.50 84 ILE A CA 1
ATOM 663 C C . ILE A 1 84 ? 19.827 9.627 -41.819 1.00 67.50 84 ILE A C 1
ATOM 665 O O . ILE A 1 84 ? 20.736 10.452 -41.906 1.00 67.50 84 ILE A O 1
ATOM 669 N N . THR A 1 85 ? 18.548 9.978 -41.914 1.00 72.44 85 THR A N 1
ATOM 670 C CA . THR A 1 85 ? 18.100 11.369 -41.984 1.00 72.44 85 THR A CA 1
ATOM 671 C C . THR A 1 85 ? 18.065 12.008 -40.592 1.00 72.44 85 THR A C 1
ATOM 673 O O . THR A 1 85 ? 17.980 11.335 -39.558 1.00 72.44 85 THR A O 1
ATOM 676 N N . LYS A 1 86 ? 18.097 13.348 -40.546 1.00 73.00 86 LYS A N 1
ATOM 677 C CA . LYS A 1 86 ? 17.938 14.114 -39.294 1.00 73.00 86 LYS A CA 1
ATOM 678 C C . LYS A 1 86 ? 16.634 13.765 -38.567 1.00 73.00 86 LYS A C 1
ATOM 680 O O . LYS A 1 86 ? 16.609 13.738 -37.342 1.00 73.00 86 LYS A O 1
ATOM 685 N N . GLU A 1 87 ? 15.576 13.475 -39.316 1.00 75.62 87 GLU A N 1
ATOM 686 C CA . GLU A 1 87 ? 14.254 13.124 -38.788 1.00 75.62 87 GLU A CA 1
ATOM 687 C C . GLU A 1 87 ? 14.280 11.789 -38.038 1.00 75.62 87 GLU A C 1
ATOM 689 O O . GLU A 1 87 ? 13.738 11.697 -36.935 1.00 75.62 87 GLU A O 1
ATOM 694 N N . THR A 1 88 ? 14.991 10.789 -38.568 1.00 73.06 88 THR A N 1
ATOM 695 C CA . THR A 1 88 ? 15.182 9.493 -37.906 1.00 73.06 88 THR A CA 1
ATOM 696 C C . THR A 1 88 ? 15.897 9.661 -36.566 1.00 73.06 88 THR A C 1
ATOM 698 O O . THR A 1 88 ? 15.451 9.119 -35.558 1.00 73.06 88 THR A O 1
ATOM 701 N N . VAL A 1 89 ? 16.949 10.483 -36.503 1.00 73.19 89 VAL A N 1
ATOM 702 C CA . VAL A 1 89 ? 17.675 10.760 -35.247 1.00 73.19 89 VAL A CA 1
ATOM 703 C C . VAL A 1 89 ? 16.777 11.450 -34.213 1.00 73.19 89 VAL A C 1
ATOM 705 O O . VAL A 1 89 ? 16.788 11.078 -33.038 1.00 73.19 89 VAL A O 1
ATOM 708 N N . VAL A 1 90 ? 15.962 12.421 -34.637 1.00 77.12 90 VAL A N 1
ATOM 709 C CA . VAL A 1 90 ? 15.020 13.126 -33.751 1.00 77.12 90 VAL A CA 1
ATOM 710 C C . VAL A 1 90 ? 13.941 12.179 -33.221 1.00 77.12 90 VAL A C 1
ATOM 712 O O . VAL A 1 90 ? 13.678 12.165 -32.018 1.00 77.12 90 VAL A O 1
ATOM 715 N N . CYS A 1 91 ? 13.347 11.353 -34.085 1.00 77.06 91 CYS A N 1
ATOM 716 C CA . CYS A 1 91 ? 12.312 10.395 -33.694 1.00 77.06 91 CYS A CA 1
ATOM 717 C C . CYS A 1 91 ? 12.841 9.386 -32.662 1.00 77.06 91 CYS A C 1
ATOM 719 O O . CYS A 1 91 ? 12.204 9.118 -31.642 1.00 77.06 91 CYS A O 1
ATOM 721 N N . LEU A 1 92 ? 14.064 8.901 -32.872 1.00 73.31 92 LEU A N 1
ATOM 722 C CA . LEU A 1 92 ? 14.744 7.990 -31.958 1.00 73.31 92 LEU A CA 1
ATOM 723 C C . LEU A 1 92 ? 15.071 8.645 -30.608 1.00 73.31 92 LEU A C 1
ATOM 725 O O . LEU A 1 92 ? 14.871 8.024 -29.562 1.00 73.31 92 LEU A O 1
ATOM 729 N N . GLY A 1 93 ? 15.499 9.912 -30.612 1.00 75.25 93 GLY A N 1
ATOM 730 C CA . GLY A 1 93 ? 15.705 10.689 -29.389 1.00 75.25 93 GLY A CA 1
ATOM 731 C C . GLY A 1 93 ? 14.427 10.834 -28.556 1.00 75.25 93 GLY A C 1
ATOM 732 O O . GLY A 1 93 ? 14.468 10.683 -27.334 1.00 75.25 93 GLY A O 1
ATOM 733 N N . LEU A 1 94 ? 13.278 11.049 -29.205 1.00 79.88 94 LEU A N 1
ATOM 734 C CA . LEU A 1 94 ? 11.977 11.144 -28.532 1.00 79.88 94 LEU A CA 1
ATOM 735 C C . LEU A 1 94 ? 11.538 9.813 -27.907 1.00 79.88 94 LEU A C 1
ATOM 737 O O . LEU A 1 94 ? 11.041 9.805 -26.780 1.00 79.88 94 LEU A O 1
ATOM 741 N N . ILE A 1 95 ? 11.758 8.690 -28.597 1.00 78.81 95 ILE A N 1
ATOM 742 C CA . ILE A 1 95 ? 11.470 7.352 -28.059 1.00 78.81 95 ILE A CA 1
ATOM 743 C C . ILE A 1 95 ? 12.302 7.108 -26.795 1.00 78.81 95 ILE A C 1
ATOM 745 O O . ILE A 1 95 ? 11.763 6.724 -25.756 1.00 78.81 95 ILE A O 1
ATOM 749 N N . LEU A 1 96 ? 13.605 7.389 -26.858 1.00 75.81 96 LEU A N 1
ATOM 750 C CA . LEU A 1 96 ? 14.536 7.184 -25.748 1.00 75.81 96 LEU A CA 1
ATOM 751 C C . LEU A 1 96 ? 14.180 8.071 -24.542 1.00 75.81 96 LEU A C 1
ATOM 753 O O . LEU A 1 96 ? 14.159 7.596 -23.405 1.00 75.81 96 LEU A O 1
ATOM 757 N N . LEU A 1 97 ? 13.800 9.327 -24.793 1.00 80.00 97 LEU A N 1
ATOM 758 C CA . LEU A 1 97 ? 13.295 10.239 -23.767 1.00 80.00 97 LEU A CA 1
ATOM 759 C C . LEU A 1 97 ? 12.017 9.703 -23.103 1.00 80.00 97 LEU A C 1
ATOM 761 O O . LEU A 1 97 ? 11.915 9.708 -21.876 1.00 80.00 97 LEU A O 1
ATOM 765 N N . GLY A 1 98 ? 11.066 9.193 -23.892 1.00 78.44 98 GLY A N 1
ATOM 766 C CA . GLY A 1 98 ? 9.836 8.580 -23.385 1.00 78.44 98 GLY A CA 1
ATOM 767 C C . GLY A 1 98 ? 10.106 7.383 -22.468 1.00 78.44 98 GLY A C 1
ATOM 768 O O . GLY A 1 98 ? 9.501 7.275 -21.400 1.00 78.44 98 GLY A O 1
ATOM 769 N N . PHE A 1 99 ? 11.067 6.526 -22.827 1.00 74.81 99 PHE A N 1
ATOM 770 C CA . PHE A 1 99 ? 11.493 5.401 -21.989 1.00 74.81 99 PHE A CA 1
ATOM 771 C C . PHE A 1 99 ? 12.133 5.848 -20.675 1.00 74.81 99 PHE A C 1
ATOM 773 O O . PHE A 1 99 ? 11.804 5.297 -19.622 1.00 74.81 99 PHE A O 1
ATOM 780 N N . ILE A 1 100 ? 13.013 6.853 -20.714 1.00 75.06 100 ILE A N 1
ATOM 781 C CA . ILE A 1 100 ? 13.638 7.409 -19.508 1.00 75.06 100 ILE A CA 1
ATOM 782 C C . ILE A 1 100 ? 12.557 7.958 -18.573 1.00 75.06 100 ILE A C 1
ATOM 784 O O . ILE A 1 100 ? 12.500 7.569 -17.407 1.00 75.06 100 ILE A O 1
ATOM 788 N N . LEU A 1 101 ? 11.662 8.807 -19.085 1.00 76.50 101 LEU A N 1
ATOM 789 C CA . LEU A 1 101 ? 10.589 9.415 -18.296 1.00 76.50 101 LEU A CA 1
ATOM 790 C C . LEU A 1 101 ? 9.630 8.365 -17.718 1.00 76.50 101 LEU A C 1
ATOM 792 O O . LEU A 1 101 ? 9.303 8.419 -16.530 1.00 76.50 101 LEU A O 1
ATOM 796 N N . GLY A 1 102 ? 9.228 7.377 -18.522 1.00 71.69 102 GLY A N 1
ATOM 797 C CA . GLY A 1 102 ? 8.392 6.266 -18.067 1.00 71.69 102 GLY A CA 1
ATOM 798 C C . GLY A 1 102 ? 9.068 5.452 -16.963 1.00 71.69 102 GLY A C 1
ATOM 799 O O . GLY A 1 102 ? 8.454 5.155 -15.938 1.00 71.69 102 GLY A O 1
ATOM 800 N N . GLY A 1 103 ? 10.360 5.166 -17.129 1.00 68.50 103 GLY A N 1
ATOM 801 C CA . GLY A 1 103 ? 11.179 4.499 -16.129 1.00 68.50 103 GLY A CA 1
ATOM 802 C C . GLY A 1 103 ? 11.249 5.278 -14.815 1.00 68.50 103 GLY A C 1
ATOM 803 O O . GLY A 1 103 ? 10.924 4.726 -13.766 1.00 68.50 103 GLY A O 1
ATOM 804 N N . PHE A 1 104 ? 11.566 6.576 -14.857 1.00 68.56 104 PHE A N 1
ATOM 805 C CA . PHE A 1 104 ? 11.551 7.446 -13.673 1.00 68.56 104 PHE A CA 1
ATOM 806 C C . PHE A 1 104 ? 10.189 7.456 -12.965 1.00 68.56 104 PHE A C 1
ATOM 808 O O . PHE A 1 104 ? 10.145 7.383 -11.736 1.00 68.56 104 PHE A O 1
ATOM 815 N N . GLY A 1 105 ? 9.081 7.472 -13.713 1.00 67.12 105 GLY A N 1
ATOM 816 C CA . GLY A 1 105 ? 7.731 7.393 -13.148 1.00 67.12 105 GLY A CA 1
ATOM 817 C C . GLY A 1 105 ? 7.486 6.113 -12.339 1.00 67.12 105 GLY A C 1
ATOM 818 O O . GLY A 1 105 ? 6.925 6.165 -11.242 1.00 67.12 105 GLY A O 1
ATOM 819 N N . VAL A 1 106 ? 7.963 4.962 -12.824 1.00 66.31 106 VAL A N 1
ATOM 820 C CA . VAL A 1 106 ? 7.878 3.684 -12.092 1.00 66.31 106 VAL A CA 1
ATOM 821 C C . VAL A 1 106 ? 8.711 3.725 -10.806 1.00 66.31 106 VAL A C 1
ATOM 823 O O . VAL A 1 106 ? 8.254 3.254 -9.763 1.00 66.31 106 VAL A O 1
ATOM 826 N N . ILE A 1 107 ? 9.903 4.329 -10.849 1.00 66.44 107 ILE A N 1
ATOM 827 C CA . ILE A 1 107 ? 10.794 4.455 -9.683 1.00 66.44 107 ILE A CA 1
ATOM 828 C C . ILE A 1 107 ? 10.170 5.333 -8.599 1.00 66.44 107 ILE A C 1
ATOM 830 O O . ILE A 1 107 ? 10.196 4.969 -7.422 1.00 66.44 107 ILE A O 1
ATOM 834 N N . LEU A 1 108 ? 9.612 6.481 -8.985 1.00 66.31 108 LEU A N 1
ATOM 835 C CA . LEU A 1 108 ? 8.961 7.401 -8.053 1.00 66.31 108 LEU A CA 1
ATOM 836 C C . LEU A 1 108 ? 7.788 6.717 -7.342 1.00 66.31 108 LEU A C 1
ATOM 838 O O . LEU A 1 108 ? 7.736 6.718 -6.113 1.00 66.31 108 LEU A O 1
ATOM 842 N N . ASN A 1 109 ? 6.937 6.018 -8.097 1.00 67.12 109 ASN A N 1
ATOM 843 C CA . ASN A 1 109 ? 5.823 5.255 -7.534 1.00 67.12 109 ASN A CA 1
ATOM 844 C C . ASN A 1 109 ? 6.280 4.143 -6.573 1.00 67.12 109 ASN A C 1
ATOM 846 O O . ASN A 1 109 ? 5.633 3.906 -5.554 1.00 67.12 109 ASN A O 1
ATOM 850 N N . ALA A 1 110 ? 7.391 3.461 -6.868 1.00 68.25 110 ALA A N 1
ATOM 851 C CA . ALA A 1 110 ? 7.935 2.432 -5.984 1.00 68.25 110 ALA A CA 1
ATOM 852 C C . ALA A 1 110 ? 8.470 3.021 -4.669 1.00 68.25 110 ALA A C 1
ATOM 854 O O . ALA A 1 110 ? 8.230 2.454 -3.607 1.00 68.25 110 ALA A O 1
ATOM 855 N N . LYS A 1 111 ? 9.148 4.176 -4.719 1.00 70.00 111 LYS A N 1
ATOM 856 C CA . LYS A 1 111 ? 9.631 4.880 -3.518 1.00 70.00 111 LYS A CA 1
ATOM 857 C C . LYS A 1 111 ? 8.488 5.412 -2.657 1.00 70.00 111 LYS A C 1
ATOM 859 O O . LYS A 1 111 ? 8.591 5.418 -1.434 1.00 70.00 111 LYS A O 1
ATOM 864 N N . ASP A 1 112 ? 7.397 5.839 -3.281 1.00 73.25 112 ASP A N 1
ATOM 865 C CA . ASP A 1 112 ? 6.213 6.316 -2.568 1.00 73.25 112 ASP A CA 1
ATOM 866 C C . ASP A 1 112 ? 5.479 5.206 -1.811 1.00 73.25 112 ASP A C 1
ATOM 868 O O . ASP A 1 112 ? 4.858 5.479 -0.783 1.00 73.25 112 ASP A O 1
ATOM 872 N N . ALA A 1 113 ? 5.593 3.959 -2.268 1.00 74.25 113 ALA A N 1
ATOM 873 C CA . ALA A 1 113 ? 5.017 2.789 -1.612 1.00 74.25 113 ALA A CA 1
ATOM 874 C C . ALA A 1 113 ? 5.822 2.296 -0.394 1.00 74.25 113 ALA A C 1
ATOM 876 O O . ALA A 1 113 ? 5.417 1.328 0.242 1.00 74.25 113 ALA A O 1
ATOM 877 N N . VAL A 1 114 ? 6.944 2.929 -0.052 1.00 85.94 114 VAL A N 1
ATOM 878 C CA . VAL A 1 114 ? 7.771 2.562 1.107 1.00 85.94 114 VAL A CA 1
ATOM 879 C C . VAL A 1 114 ? 7.391 3.404 2.318 1.00 85.94 114 VAL A C 1
ATOM 881 O O . VAL A 1 114 ? 7.209 4.619 2.191 1.00 85.94 114 VAL A O 1
ATOM 884 N N . MET A 1 115 ? 7.280 2.792 3.495 1.00 87.69 115 MET A N 1
ATOM 885 C CA . MET A 1 115 ? 7.058 3.534 4.733 1.00 87.69 115 MET A CA 1
ATOM 886 C C . MET A 1 115 ? 8.337 4.261 5.157 1.00 87.69 115 MET A C 1
ATOM 888 O O . MET A 1 115 ? 9.428 3.698 5.122 1.00 87.69 115 MET A O 1
ATOM 892 N N . LYS A 1 116 ? 8.195 5.518 5.574 1.00 89.44 116 LYS A N 1
ATOM 893 C CA . LYS A 1 116 ? 9.267 6.349 6.141 1.00 89.44 116 LYS A CA 1
ATOM 894 C C . LYS A 1 116 ? 8.943 6.729 7.593 1.00 89.44 116 LYS A C 1
ATOM 896 O O . LYS A 1 116 ? 7.754 6.773 7.911 1.00 89.44 116 LYS A O 1
ATOM 901 N N . PRO A 1 117 ? 9.941 7.085 8.421 1.00 88.81 117 PRO A N 1
ATOM 902 C CA . PRO A 1 117 ? 9.720 7.488 9.816 1.00 88.81 117 PRO A CA 1
ATOM 903 C C . PRO A 1 117 ? 8.792 8.700 9.988 1.00 88.81 117 PRO A C 1
ATOM 905 O O . PRO A 1 117 ? 8.159 8.858 11.020 1.00 88.81 117 PRO A O 1
ATOM 908 N N . ASP A 1 118 ? 8.690 9.556 8.972 1.00 89.19 118 ASP A N 1
ATOM 909 C CA . ASP A 1 118 ? 7.842 10.751 8.941 1.00 89.19 118 ASP A CA 1
ATOM 910 C C . ASP A 1 118 ? 6.513 10.530 8.194 1.00 89.19 118 ASP A C 1
ATOM 912 O O . ASP A 1 118 ? 5.809 11.482 7.849 1.00 89.19 118 ASP A O 1
ATOM 916 N N . SER A 1 119 ? 6.162 9.275 7.894 1.00 90.19 119 SER A N 1
ATOM 917 C CA . SER A 1 119 ? 4.958 8.973 7.118 1.00 90.19 119 SER A CA 1
ATOM 918 C C . SER A 1 119 ? 3.686 9.284 7.895 1.00 90.19 119 SER A C 1
ATOM 920 O O . SER A 1 119 ? 3.55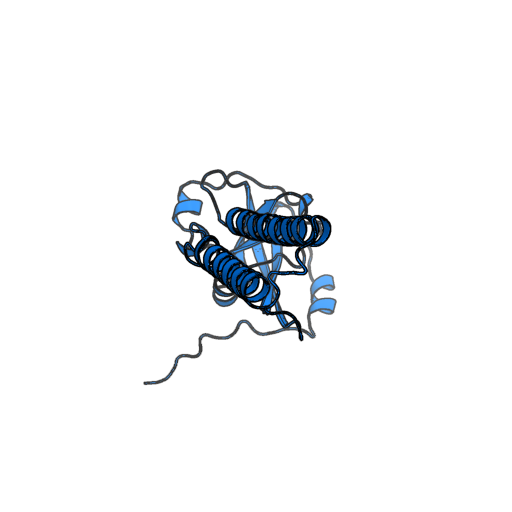0 8.956 9.072 1.00 90.19 119 SER A O 1
ATOM 922 N N . GLN A 1 120 ? 2.724 9.867 7.183 1.00 93.06 120 GLN A N 1
ATOM 923 C CA . GLN A 1 120 ? 1.354 10.020 7.650 1.00 93.06 120 GLN A CA 1
ATOM 924 C C . GLN A 1 120 ? 0.594 8.711 7.423 1.00 93.06 120 GLN A C 1
ATOM 926 O O . GLN A 1 120 ? 0.489 8.230 6.288 1.00 93.06 120 GLN A O 1
ATOM 931 N N . ILE A 1 121 ? 0.090 8.134 8.509 1.00 94.31 121 ILE A N 1
ATOM 932 C CA . ILE A 1 121 ? -0.616 6.859 8.527 1.00 94.31 121 ILE A CA 1
ATOM 933 C C . ILE A 1 121 ? -1.970 6.979 9.222 1.00 94.31 121 ILE A C 1
ATOM 935 O O . ILE A 1 121 ? -2.163 7.812 10.103 1.00 94.31 121 ILE A O 1
ATOM 939 N N . ALA A 1 122 ? -2.896 6.105 8.857 1.00 95.31 122 ALA A N 1
ATOM 940 C CA . ALA A 1 122 ? -4.093 5.818 9.630 1.00 95.31 122 ALA A CA 1
ATOM 941 C C . ALA A 1 122 ? -4.040 4.373 10.122 1.00 95.31 122 ALA A C 1
ATOM 943 O O . ALA A 1 122 ? -3.634 3.472 9.385 1.00 95.31 122 ALA A O 1
ATOM 944 N N . GLU A 1 123 ? -4.437 4.156 11.368 1.00 95.94 123 GLU A N 1
ATOM 945 C CA . GLU A 1 123 ? -4.540 2.822 11.945 1.00 95.94 123 GLU A CA 1
ATOM 946 C C . GLU A 1 123 ? -5.940 2.271 11.701 1.00 95.94 123 GLU A C 1
ATOM 948 O O . GLU A 1 123 ? -6.932 2.925 12.005 1.00 95.94 123 GLU A O 1
ATOM 953 N N . GLY A 1 124 ? -6.025 1.060 11.162 1.00 94.56 124 GLY A N 1
ATOM 954 C CA . GLY A 1 124 ? -7.303 0.420 10.905 1.00 94.56 124 GLY A CA 1
ATOM 955 C C . GLY A 1 124 ? -7.266 -1.087 11.089 1.00 94.56 124 GLY A C 1
ATOM 956 O O . GLY A 1 124 ? -6.251 -1.683 11.445 1.00 94.56 124 GLY A O 1
ATOM 957 N N . THR A 1 125 ? -8.409 -1.708 10.832 1.00 94.38 125 THR A N 1
ATOM 958 C CA . THR A 1 125 ? -8.614 -3.155 10.881 1.00 94.38 125 THR A CA 1
ATOM 959 C C . THR A 1 125 ? -8.995 -3.659 9.496 1.00 94.38 125 THR A C 1
ATOM 961 O O . THR A 1 125 ? -9.902 -3.116 8.862 1.00 94.38 125 THR A O 1
ATOM 964 N N . ALA A 1 126 ? -8.320 -4.698 9.009 1.00 91.88 126 ALA A N 1
ATOM 965 C CA . ALA A 1 126 ? -8.686 -5.371 7.770 1.00 91.88 126 ALA A CA 1
ATOM 966 C C . ALA A 1 126 ? -10.033 -6.083 7.947 1.00 91.88 126 ALA A C 1
ATOM 968 O O . ALA A 1 126 ? -10.150 -6.998 8.754 1.00 91.88 126 ALA A O 1
ATOM 969 N N . ILE A 1 127 ? -11.053 -5.683 7.191 1.00 89.00 127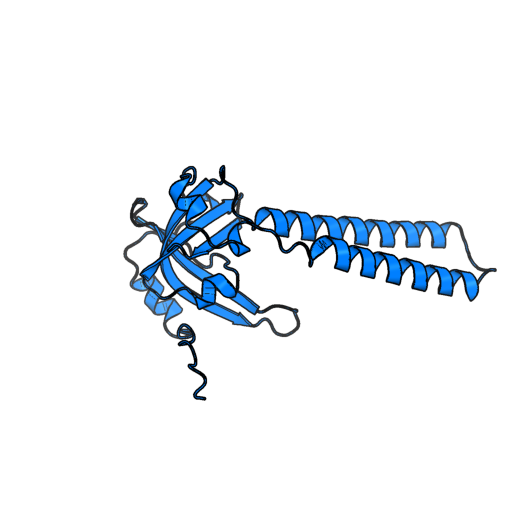 ILE A N 1
ATOM 970 C CA . ILE A 1 127 ? -12.401 -6.267 7.289 1.00 89.00 127 ILE A CA 1
ATOM 971 C C . ILE A 1 127 ? -12.753 -7.161 6.099 1.00 89.00 127 ILE A C 1
ATOM 973 O O . ILE A 1 127 ? -13.631 -8.009 6.210 1.00 89.00 127 ILE A O 1
ATOM 977 N N . LEU A 1 128 ? -12.052 -7.011 4.971 1.00 88.25 128 LEU A N 1
ATOM 978 C CA . LEU A 1 128 ? -12.191 -7.895 3.814 1.00 88.25 128 LEU A CA 1
ATOM 979 C C . LEU A 1 128 ? -10.909 -7.890 2.979 1.00 88.25 128 LEU A C 1
ATOM 981 O O . LEU A 1 128 ? -10.337 -6.830 2.725 1.00 88.25 128 LEU A O 1
ATOM 985 N N . LEU A 1 129 ? -10.483 -9.064 2.524 1.00 86.00 129 LEU A N 1
ATOM 986 C CA . LEU A 1 129 ? -9.307 -9.265 1.679 1.00 86.00 129 LEU A CA 1
ATOM 987 C C . LEU A 1 129 ? -9.769 -9.681 0.279 1.00 86.00 129 LEU A C 1
ATOM 989 O O . LEU A 1 129 ? -10.623 -10.550 0.134 1.00 86.00 129 LEU A O 1
ATOM 993 N N . ASP A 1 130 ? -9.241 -9.026 -0.751 1.00 84.31 130 ASP A N 1
ATOM 994 C CA . ASP A 1 130 ? -9.565 -9.299 -2.148 1.00 84.31 130 ASP A CA 1
ATOM 995 C C . ASP A 1 130 ? -8.301 -9.421 -3.007 1.00 84.31 130 ASP A C 1
ATOM 997 O O . ASP A 1 130 ? -7.343 -8.656 -2.872 1.00 84.31 130 ASP A O 1
ATOM 1001 N N . LYS A 1 131 ? -8.317 -10.369 -3.941 1.00 82.38 131 LYS A N 1
ATOM 1002 C CA . LYS A 1 131 ? -7.198 -10.666 -4.830 1.00 82.38 131 LYS A CA 1
ATOM 1003 C C . LYS A 1 131 ? -7.700 -10.764 -6.261 1.00 82.38 131 LYS A C 1
ATOM 1005 O O . LYS A 1 131 ? -8.270 -11.770 -6.666 1.00 82.38 131 LYS A O 1
ATOM 1010 N N . VAL A 1 132 ? -7.425 -9.729 -7.047 1.00 79.00 132 VAL A N 1
ATOM 1011 C CA . VAL A 1 132 ? -7.846 -9.650 -8.445 1.00 79.00 132 VAL A CA 1
ATOM 1012 C C . VAL A 1 132 ? -6.688 -10.048 -9.353 1.00 79.00 132 VAL A C 1
ATOM 1014 O O . VAL A 1 132 ? -5.639 -9.394 -9.393 1.00 79.00 132 VAL A O 1
ATOM 1017 N N . TYR A 1 133 ? -6.893 -11.107 -10.132 1.00 72.12 133 TYR A N 1
ATOM 1018 C CA . TYR A 1 133 ? -6.005 -11.477 -11.229 1.00 72.12 133 TYR A CA 1
ATOM 1019 C C . TYR A 1 133 ? -6.446 -10.754 -12.506 1.00 72.12 133 TYR A C 1
ATOM 1021 O O . TYR A 1 133 ? -7.512 -11.040 -13.049 1.00 72.12 133 TYR A O 1
ATOM 1029 N N . GLN A 1 134 ? -5.635 -9.824 -13.017 1.00 60.41 134 GLN A N 1
ATOM 1030 C CA . GLN A 1 134 ? -5.903 -9.210 -14.321 1.00 60.41 134 GLN A CA 1
ATOM 1031 C C . GLN A 1 134 ? -5.298 -10.060 -15.445 1.00 60.41 134 GLN A C 1
ATOM 1033 O O . GLN A 1 134 ? -4.082 -10.113 -15.615 1.00 60.41 134 GLN A O 1
ATOM 1038 N N . ARG A 1 135 ? -6.149 -10.708 -16.253 1.00 45.94 135 ARG A N 1
ATOM 1039 C CA . ARG A 1 135 ? -5.725 -11.360 -17.506 1.00 45.94 135 ARG A CA 1
ATOM 1040 C C . ARG A 1 135 ? -5.110 -10.318 -18.452 1.00 45.94 135 ARG A C 1
ATOM 1042 O O . ARG A 1 135 ? -5.722 -9.288 -18.711 1.00 45.94 135 ARG A O 1
ATOM 1049 N N . GLY A 1 136 ? -3.918 -10.596 -18.983 1.00 47.19 136 GLY A N 1
ATOM 1050 C CA . GLY A 1 136 ? -3.257 -9.763 -20.001 1.00 47.19 136 GLY A CA 1
ATOM 1051 C C . GLY A 1 136 ? -2.406 -8.599 -19.476 1.00 47.19 136 GLY A C 1
ATOM 1052 O O . GLY A 1 136 ? -1.738 -7.943 -20.270 1.00 47.19 136 GLY A O 1
ATOM 1053 N N . LYS A 1 137 ? -2.363 -8.358 -18.158 1.00 51.34 137 LYS A N 1
ATOM 1054 C CA . LYS A 1 137 ? -1.378 -7.469 -17.520 1.00 51.34 137 LYS A CA 1
ATOM 1055 C C . LYS A 1 137 ? -0.494 -8.284 -16.581 1.00 51.34 137 LYS A C 1
ATOM 1057 O O . LYS A 1 137 ? -0.968 -9.186 -15.899 1.00 51.34 137 LYS A O 1
ATOM 1062 N N . SER A 1 138 ? 0.800 -7.974 -16.544 1.00 47.47 138 SER A N 1
ATOM 1063 C CA . SER A 1 138 ? 1.727 -8.596 -15.595 1.00 47.47 138 SER A CA 1
ATOM 1064 C C . SER A 1 138 ? 1.426 -8.088 -14.183 1.00 47.47 138 SER A C 1
ATOM 1066 O O . SER A 1 138 ? 1.961 -7.061 -13.769 1.00 47.47 138 SER A O 1
ATOM 1068 N N . GLY A 1 139 ? 0.564 -8.778 -13.436 1.00 60.03 139 GLY A N 1
ATOM 1069 C CA . GLY A 1 139 ? 0.378 -8.471 -12.022 1.00 60.03 139 GLY A CA 1
ATOM 1070 C C . GLY A 1 139 ? -0.852 -9.102 -11.386 1.00 60.03 139 GLY A C 1
ATOM 1071 O O . GLY A 1 139 ? -1.961 -9.041 -11.908 1.00 60.03 139 GLY A O 1
ATOM 1072 N N . THR A 1 140 ? -0.647 -9.672 -10.204 1.00 72.38 140 THR A N 1
ATOM 1073 C CA . THR A 1 140 ? -1.726 -9.941 -9.252 1.00 72.38 140 THR A CA 1
ATOM 1074 C C . THR A 1 140 ? -1.929 -8.684 -8.416 1.00 72.38 140 THR A C 1
ATOM 1076 O O . THR A 1 140 ? -0.967 -8.187 -7.829 1.00 72.38 140 THR A O 1
ATOM 1079 N N . HIS A 1 141 ? -3.154 -8.165 -8.359 1.00 80.81 141 HIS A N 1
ATOM 1080 C CA . HIS A 1 141 ? -3.475 -6.999 -7.545 1.00 80.81 141 HIS A CA 1
ATOM 1081 C C . HIS A 1 141 ? -4.189 -7.435 -6.270 1.00 80.81 141 HIS A C 1
ATOM 1083 O O . HIS A 1 141 ? -5.268 -8.020 -6.314 1.00 80.81 141 HIS A O 1
ATOM 1089 N N . THR A 1 142 ? -3.567 -7.147 -5.134 1.00 88.00 142 THR A N 1
ATOM 1090 C CA . THR A 1 142 ? -4.091 -7.438 -3.801 1.00 88.00 142 THR A CA 1
ATOM 1091 C C . THR A 1 142 ? -4.669 -6.172 -3.183 1.00 88.00 142 THR A C 1
ATOM 1093 O O . THR A 1 142 ? -4.033 -5.111 -3.172 1.00 88.00 142 THR A O 1
ATOM 1096 N N . PHE A 1 143 ? -5.899 -6.285 -2.698 1.00 89.75 143 PHE A N 1
ATOM 1097 C CA . PHE A 1 143 ? -6.671 -5.206 -2.111 1.00 89.75 143 PHE A CA 1
ATOM 1098 C C . PHE A 1 143 ? -7.213 -5.616 -0.747 1.00 89.75 143 PHE A C 1
ATOM 1100 O O . PHE A 1 143 ? -7.549 -6.771 -0.509 1.00 89.75 143 PHE A O 1
ATOM 1107 N N . VAL A 1 144 ? -7.354 -4.637 0.135 1.00 90.62 144 VAL A N 1
ATOM 1108 C CA . VAL A 1 144 ? -7.964 -4.806 1.450 1.00 90.62 144 VAL A CA 1
ATOM 1109 C C . VAL A 1 144 ? -9.006 -3.714 1.670 1.00 90.62 144 VAL A C 1
ATOM 1111 O O . VAL A 1 144 ? -8.837 -2.568 1.247 1.00 90.62 144 VAL A O 1
ATOM 1114 N N . MET A 1 145 ? -10.127 -4.081 2.273 1.00 91.81 145 MET A N 1
ATOM 1115 C CA . MET A 1 145 ? -11.081 -3.142 2.846 1.00 91.81 145 MET A CA 1
ATOM 1116 C C . MET A 1 145 ? -10.711 -2.933 4.311 1.00 91.81 145 MET A C 1
ATOM 1118 O O . MET A 1 145 ? -10.486 -3.909 5.027 1.00 91.81 145 MET A O 1
ATOM 1122 N N . VAL A 1 146 ? -10.635 -1.676 4.739 1.00 92.62 146 VAL A N 1
ATOM 1123 C CA . VAL A 1 146 ? -10.140 -1.308 6.071 1.00 92.62 146 VAL A CA 1
ATOM 1124 C C . VAL A 1 146 ? -11.188 -0.479 6.797 1.00 92.62 146 VAL A C 1
ATOM 1126 O O . VAL A 1 146 ? -11.693 0.488 6.225 1.00 92.62 146 VAL A O 1
ATOM 1129 N N . ALA A 1 147 ? -11.501 -0.859 8.035 1.00 93.12 147 ALA A N 1
ATOM 1130 C CA . ALA A 1 147 ? -12.281 -0.059 8.973 1.00 93.12 147 ALA A CA 1
ATOM 1131 C C . ALA A 1 147 ? -11.354 0.756 9.883 1.00 93.12 147 ALA A C 1
ATOM 1133 O O . ALA A 1 147 ? -10.360 0.236 10.385 1.00 93.12 147 ALA A O 1
ATOM 1134 N N . PHE A 1 148 ? -11.708 2.013 10.111 1.00 93.44 148 PHE A N 1
ATOM 1135 C CA . PHE A 1 148 ? -11.032 2.960 10.991 1.00 93.44 148 PHE A CA 1
ATOM 1136 C C . PHE A 1 148 ? -11.970 3.239 12.166 1.00 93.44 148 PHE A C 1
ATOM 1138 O O . PHE A 1 148 ? -12.942 3.989 12.040 1.00 93.44 148 PHE A O 1
ATOM 1145 N N . ASN A 1 149 ? -11.740 2.543 13.281 1.00 88.81 149 ASN A N 1
ATOM 1146 C CA . ASN A 1 149 ? -12.670 2.509 14.415 1.00 88.81 149 ASN A CA 1
ATOM 1147 C C . ASN A 1 149 ? -12.814 3.879 15.093 1.00 88.81 149 ASN A C 1
ATOM 1149 O O . ASN A 1 149 ? -13.910 4.254 15.501 1.00 88.81 149 ASN A O 1
ATOM 1153 N N . ASP A 1 150 ? -11.714 4.624 15.170 1.00 88.69 150 ASP A N 1
ATOM 1154 C CA . ASP A 1 150 ? -11.621 6.001 15.661 1.00 88.69 150 ASP A CA 1
ATOM 1155 C C . ASP A 1 150 ? -12.460 6.981 14.826 1.00 88.69 150 ASP A C 1
ATOM 1157 O O . ASP A 1 150 ? -13.079 7.895 15.364 1.00 88.69 150 ASP A O 1
ATOM 1161 N N . GLN A 1 151 ? -12.522 6.753 13.516 1.00 89.25 151 GLN A N 1
ATOM 1162 C CA . GLN A 1 151 ? -13.239 7.595 12.555 1.00 89.25 151 GLN A CA 1
ATOM 1163 C C . GLN A 1 151 ? -14.671 7.112 12.289 1.00 89.25 151 GLN A C 1
ATOM 1165 O O . GLN A 1 151 ? -15.417 7.776 11.569 1.00 89.25 151 GLN A O 1
ATOM 1170 N N . GLN A 1 152 ? -15.052 5.948 12.829 1.00 90.94 152 GLN A N 1
ATOM 1171 C CA . GLN A 1 152 ? -16.294 5.235 12.505 1.00 90.94 152 GLN A CA 1
ATOM 1172 C C . GLN A 1 152 ? -16.534 5.114 10.989 1.00 90.94 152 GLN A C 1
ATOM 1174 O O . GLN A 1 152 ? -17.663 5.217 10.493 1.00 90.94 152 GLN A O 1
ATOM 1179 N N . ALA A 1 153 ? -15.454 4.892 10.242 1.00 92.44 153 ALA A N 1
ATOM 1180 C CA . ALA A 1 153 ? -15.454 4.906 8.789 1.00 92.44 153 ALA A CA 1
ATOM 1181 C C . ALA A 1 153 ? -14.784 3.661 8.207 1.00 92.44 153 ALA A C 1
ATOM 1183 O O . ALA A 1 153 ? -14.006 2.983 8.873 1.00 92.44 153 ALA A O 1
ATOM 1184 N N . TYR A 1 154 ? -15.058 3.358 6.941 1.00 93.50 154 TYR A N 1
ATOM 1185 C CA . TYR A 1 154 ? -14.327 2.336 6.202 1.00 93.50 154 TYR A CA 1
ATOM 1186 C C . TYR A 1 154 ? -13.981 2.799 4.791 1.00 93.50 154 TYR A C 1
ATOM 1188 O O . TYR A 1 154 ? -14.714 3.562 4.158 1.00 93.50 154 TYR A O 1
ATOM 1196 N N . VAL A 1 155 ? -12.870 2.279 4.274 1.00 91.88 155 VAL A N 1
ATOM 1197 C CA . VAL A 1 155 ? -12.429 2.508 2.898 1.00 91.88 155 VAL A CA 1
ATOM 1198 C C . VAL A 1 155 ? -12.368 1.195 2.153 1.00 91.88 155 VAL A C 1
ATOM 1200 O O . VAL A 1 155 ? -11.802 0.196 2.606 1.00 91.88 155 VAL A O 1
ATOM 1203 N N . ARG A 1 156 ? -12.925 1.217 0.946 1.00 88.62 156 ARG A N 1
ATOM 1204 C CA . ARG A 1 156 ? -12.873 0.088 0.030 1.00 88.62 156 ARG A CA 1
ATOM 1205 C C . ARG A 1 156 ? -11.563 0.076 -0.755 1.00 88.62 156 ARG A C 1
ATOM 1207 O O . ARG A 1 156 ? -11.115 1.098 -1.269 1.00 88.62 156 ARG A O 1
ATOM 1214 N N . SER A 1 157 ? -11.038 -1.129 -0.974 1.00 87.56 157 SER A N 1
ATOM 1215 C CA . SER A 1 157 ? -10.025 -1.404 -1.998 1.00 87.56 157 SER A CA 1
ATOM 1216 C C . SER A 1 157 ? -8.757 -0.551 -1.857 1.00 87.56 157 SER A C 1
ATOM 1218 O O . SER A 1 157 ? -8.342 0.169 -2.778 1.00 87.56 157 SER A O 1
ATOM 1220 N N . ILE A 1 158 ? -8.126 -0.644 -0.691 1.00 92.38 158 ILE A N 1
ATOM 1221 C CA . ILE A 1 158 ? -6.778 -0.138 -0.446 1.00 92.38 158 ILE A CA 1
ATOM 1222 C C . ILE A 1 158 ? -5.781 -1.152 -1.001 1.00 92.38 158 ILE A C 1
ATOM 1224 O O . ILE A 1 158 ? -5.917 -2.350 -0.767 1.00 92.38 158 ILE A O 1
ATOM 1228 N N . LYS A 1 159 ? -4.799 -0.689 -1.777 1.00 90.56 159 LYS A N 1
ATOM 1229 C CA . LYS A 1 159 ? -3.782 -1.575 -2.351 1.00 90.56 159 LYS A CA 1
ATOM 1230 C C . LYS A 1 159 ? -2.867 -2.070 -1.229 1.00 90.56 159 LYS A C 1
ATOM 1232 O O . LYS A 1 159 ? -2.454 -1.280 -0.392 1.00 90.56 159 LYS A O 1
ATOM 1237 N N . CYS A 1 160 ? -2.498 -3.337 -1.241 1.00 88.88 160 CYS A N 1
ATOM 1238 C CA . CYS A 1 160 ? -1.403 -3.870 -0.427 1.00 88.88 160 CYS A CA 1
ATOM 1239 C C . CYS A 1 160 ? -0.473 -4.674 -1.334 1.00 88.88 160 CYS A C 1
ATOM 1241 O O . CYS A 1 160 ? -0.854 -5.042 -2.450 1.00 88.88 160 CYS A O 1
ATOM 1243 N N . ASN A 1 161 ? 0.766 -4.908 -0.909 1.00 86.06 161 ASN A N 1
ATOM 1244 C CA . ASN A 1 161 ? 1.630 -5.844 -1.623 1.00 86.06 161 ASN A CA 1
ATOM 1245 C C . ASN A 1 161 ? 1.219 -7.296 -1.289 1.00 86.06 161 ASN A C 1
ATOM 1247 O O . ASN A 1 161 ? 0.474 -7.548 -0.344 1.00 86.06 161 ASN A O 1
ATOM 1251 N N . LEU A 1 162 ? 1.703 -8.259 -2.076 1.00 85.62 162 LEU A N 1
ATOM 1252 C CA . LEU A 1 162 ? 1.341 -9.668 -1.899 1.00 85.62 162 LEU A CA 1
ATOM 1253 C C . LEU A 1 162 ? 1.854 -10.256 -0.572 1.00 85.62 162 LEU A C 1
ATOM 1255 O O . LEU A 1 162 ? 1.221 -11.154 -0.028 1.00 85.62 162 LEU A O 1
ATOM 1259 N N . TYR A 1 163 ? 2.991 -9.773 -0.066 1.00 86.31 163 TYR A N 1
ATOM 1260 C CA . TYR A 1 163 ? 3.563 -10.235 1.199 1.00 86.31 163 TYR A CA 1
ATOM 1261 C C . TYR A 1 163 ? 2.652 -9.866 2.374 1.00 86.31 163 TYR A C 1
ATOM 1263 O O . TYR A 1 163 ? 2.194 -10.750 3.091 1.00 86.31 163 TYR A O 1
ATOM 1271 N N . ASP A 1 164 ? 2.308 -8.583 2.484 1.00 90.00 164 ASP A N 1
ATOM 1272 C CA . ASP A 1 164 ? 1.389 -8.034 3.477 1.00 90.00 164 ASP A CA 1
ATOM 1273 C C . ASP A 1 164 ? 0.019 -8.701 3.377 1.00 90.00 164 ASP A C 1
ATOM 1275 O O . ASP A 1 164 ? -0.520 -9.150 4.382 1.00 90.00 164 ASP A O 1
ATOM 1279 N N . TYR A 1 165 ? -0.507 -8.863 2.159 1.00 90.25 165 TYR A N 1
ATOM 1280 C CA . TYR A 1 165 ? -1.774 -9.557 1.930 1.00 90.25 165 TYR A CA 1
ATOM 1281 C C . TYR A 1 165 ? -1.778 -10.989 2.481 1.00 90.25 165 TYR A C 1
ATOM 1283 O O . TYR A 1 165 ? -2.749 -11.407 3.100 1.00 90.25 165 TYR A O 1
ATOM 1291 N N . ASN A 1 166 ? -0.696 -11.744 2.271 1.00 88.25 166 ASN A N 1
ATOM 1292 C CA . ASN A 1 166 ? -0.591 -13.128 2.741 1.00 88.25 166 ASN A CA 1
ATOM 1293 C C . ASN A 1 166 ? -0.382 -13.236 4.262 1.00 88.25 166 ASN A C 1
ATOM 1295 O O . ASN A 1 166 ? -0.571 -14.315 4.817 1.00 88.25 166 ASN A O 1
ATOM 1299 N N . MET A 1 167 ? 0.043 -12.155 4.920 1.00 88.62 167 MET A N 1
ATOM 1300 C CA . MET A 1 167 ? 0.188 -12.072 6.377 1.00 88.62 167 MET A CA 1
ATOM 1301 C C . MET A 1 167 ? -1.074 -11.531 7.064 1.00 88.62 167 MET A C 1
ATOM 1303 O O . MET A 1 167 ? -1.219 -11.676 8.276 1.00 88.62 167 MET A O 1
ATOM 1307 N N . MET A 1 168 ? -1.992 -10.923 6.311 1.00 89.00 168 MET A N 1
ATOM 1308 C CA . MET A 1 168 ? -3.264 -10.429 6.829 1.00 89.00 168 MET A CA 1
ATOM 1309 C C . MET A 1 168 ? -4.308 -11.544 6.929 1.00 89.00 168 MET A C 1
ATOM 1311 O O . MET A 1 168 ? -4.411 -12.433 6.088 1.00 89.00 168 MET A O 1
ATOM 1315 N N . SER A 1 169 ? -5.152 -11.433 7.946 1.00 88.75 169 SER A N 1
ATOM 1316 C CA . SER A 1 169 ? -6.452 -12.090 8.060 1.00 88.75 169 SER A CA 1
ATOM 1317 C C . SER A 1 169 ? -7.521 -11.020 8.295 1.00 88.75 169 SER A C 1
ATOM 1319 O O . SER A 1 169 ? -7.210 -9.871 8.617 1.00 88.75 169 SER A O 1
ATOM 1321 N N . VAL A 1 170 ? -8.798 -11.373 8.139 1.00 87.81 170 VAL A N 1
ATOM 1322 C CA . VAL A 1 170 ? -9.878 -10.497 8.618 1.00 87.81 170 VAL A CA 1
ATOM 1323 C C . VAL A 1 170 ? -9.690 -10.288 10.126 1.00 87.81 170 VAL A C 1
ATOM 1325 O O . VAL A 1 170 ? -9.467 -11.246 10.861 1.00 87.81 170 VAL A O 1
ATOM 1328 N N . GLY A 1 171 ? -9.724 -9.035 10.573 1.00 86.38 171 GLY A N 1
ATOM 1329 C CA . GLY A 1 171 ? -9.409 -8.621 11.941 1.00 86.38 171 GLY A CA 1
ATOM 1330 C C . GLY A 1 171 ? -7.957 -8.185 12.165 1.00 86.38 171 GLY A C 1
ATOM 1331 O O . GLY A 1 171 ? -7.661 -7.641 13.225 1.00 86.38 171 GLY A O 1
ATOM 1332 N N . SER A 1 172 ? -7.046 -8.364 11.200 1.00 92.06 172 SER A N 1
ATOM 1333 C CA . SER A 1 172 ? -5.661 -7.895 11.346 1.00 92.06 172 SER A CA 1
ATOM 1334 C C . SER A 1 172 ? -5.589 -6.373 11.471 1.00 92.06 172 SER A C 1
ATOM 1336 O O . SER A 1 172 ? -6.231 -5.649 10.703 1.00 92.06 172 SER A O 1
ATOM 1338 N N . LYS A 1 173 ? -4.748 -5.889 12.392 1.00 95.25 173 LYS A N 1
ATOM 1339 C CA . LYS A 1 173 ? -4.363 -4.477 12.467 1.00 95.25 173 LYS A CA 1
ATOM 1340 C C . LYS A 1 173 ? -3.540 -4.113 11.232 1.00 95.25 173 LYS A C 1
ATOM 1342 O O . LYS A 1 173 ? -2.658 -4.863 10.807 1.00 95.25 173 LYS A O 1
ATOM 1347 N N . VAL A 1 174 ? -3.841 -2.965 10.640 1.00 95.81 174 VAL A N 1
ATOM 1348 C CA . VAL A 1 174 ? -3.156 -2.462 9.451 1.00 95.81 174 VAL A CA 1
ATOM 1349 C C . VAL A 1 174 ? -2.814 -0.991 9.609 1.00 95.81 174 VAL A C 1
ATOM 1351 O O . VAL A 1 174 ? -3.598 -0.205 10.141 1.00 95.81 174 VAL A O 1
ATOM 1354 N N . TYR A 1 175 ? -1.656 -0.610 9.082 1.00 96.25 175 TYR A N 1
ATOM 1355 C CA . TYR A 1 175 ? -1.299 0.786 8.883 1.00 96.25 175 TYR A CA 1
ATOM 1356 C C . TYR A 1 175 ? -1.575 1.172 7.439 1.00 96.25 175 TYR A C 1
ATOM 1358 O O . TYR A 1 175 ? -1.167 0.480 6.507 1.00 96.25 175 TYR A O 1
ATOM 1366 N N . VAL A 1 176 ? -2.278 2.279 7.237 1.00 95.44 176 VAL A N 1
ATOM 1367 C CA . VAL A 1 176 ? -2.641 2.787 5.916 1.00 95.44 176 VAL A CA 1
ATOM 1368 C C . VAL A 1 176 ? -1.892 4.081 5.662 1.00 95.44 176 VAL A C 1
ATOM 1370 O O . VAL A 1 176 ? -2.175 5.097 6.285 1.00 95.44 176 VAL A O 1
ATOM 1373 N N . LYS A 1 177 ? -0.959 4.057 4.712 1.00 94.19 177 LYS A N 1
ATOM 1374 C CA . LYS A 1 177 ? -0.275 5.256 4.224 1.00 94.19 177 LYS A CA 1
ATOM 1375 C C . LYS A 1 177 ? -1.098 5.900 3.117 1.00 94.19 177 LYS A C 1
ATOM 1377 O O . LYS A 1 177 ? -1.408 5.240 2.121 1.00 94.19 177 LYS A O 1
ATOM 1382 N N . VAL A 1 178 ? -1.397 7.187 3.260 1.00 90.19 178 VAL A N 1
ATOM 1383 C CA . VAL A 1 178 ? -2.207 7.956 2.304 1.00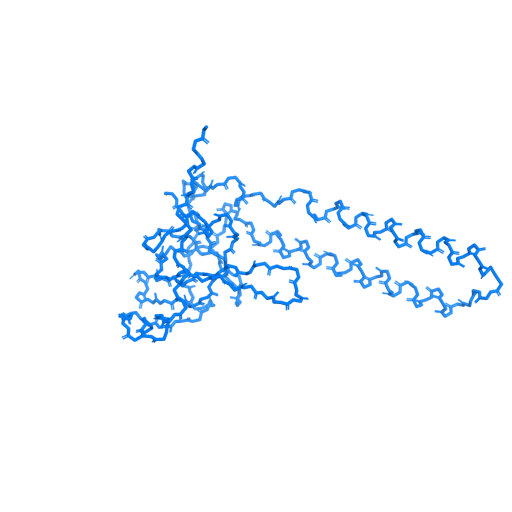 90.19 178 VAL A CA 1
ATOM 1384 C C . VAL A 1 178 ? -1.334 8.964 1.559 1.00 90.19 178 VAL A C 1
ATOM 1386 O O . VAL A 1 178 ? -0.494 9.640 2.149 1.00 90.19 178 VAL A O 1
ATOM 1389 N N . LYS A 1 179 ? -1.521 9.069 0.240 1.00 84.38 179 LYS A N 1
ATOM 1390 C CA . LYS A 1 179 ? -0.880 10.075 -0.615 1.00 84.38 179 LYS A CA 1
ATOM 1391 C C . LYS A 1 179 ? -1.871 10.557 -1.674 1.00 84.38 179 LYS A C 1
ATOM 1393 O O . LYS A 1 179 ? -2.079 9.890 -2.691 1.00 84.38 179 LYS A O 1
ATOM 1398 N N . GLY A 1 180 ? -2.478 11.720 -1.440 1.00 81.69 180 GLY A N 1
ATOM 1399 C CA . GLY A 1 180 ? -3.522 12.269 -2.310 1.00 81.69 180 GLY A CA 1
ATOM 1400 C C . GLY A 1 180 ? -4.711 11.310 -2.420 1.00 81.69 180 GLY A C 1
ATOM 1401 O O . GLY A 1 180 ? -5.270 10.893 -1.414 1.00 81.69 180 GLY A O 1
ATOM 1402 N N . SER A 1 181 ? -5.066 10.908 -3.640 1.00 82.31 181 SER A N 1
ATOM 1403 C CA . SER A 1 181 ? -6.137 9.934 -3.910 1.00 82.31 181 SER A CA 1
ATOM 1404 C C . SER A 1 181 ? -5.690 8.463 -3.824 1.00 82.31 181 SER A C 1
ATOM 1406 O O . SER A 1 181 ? -6.469 7.548 -4.108 1.00 82.31 181 SER A O 1
ATOM 1408 N N . SER A 1 182 ? -4.434 8.206 -3.446 1.00 86.75 182 SER A N 1
ATOM 1409 C CA . SER A 1 182 ? -3.866 6.862 -3.324 1.00 86.75 182 SER A CA 1
ATOM 1410 C C . SER A 1 182 ? -3.652 6.465 -1.864 1.00 86.75 182 SER A C 1
ATOM 1412 O O . SER A 1 182 ? -3.347 7.299 -1.016 1.00 86.75 182 SER A O 1
ATOM 1414 N N . ALA A 1 183 ? -3.810 5.173 -1.575 1.00 91.31 183 ALA A N 1
ATOM 1415 C CA . ALA A 1 183 ? -3.579 4.611 -0.252 1.00 91.31 183 ALA A CA 1
ATOM 1416 C C . ALA A 1 183 ? -2.975 3.208 -0.375 1.00 91.31 183 ALA A C 1
ATOM 1418 O O . ALA A 1 183 ? -3.396 2.426 -1.241 1.00 91.31 183 ALA A O 1
ATOM 1419 N N . THR A 1 184 ? -2.009 2.910 0.494 1.00 92.94 184 THR A N 1
ATOM 1420 C CA . THR A 1 184 ? -1.349 1.603 0.600 1.00 92.94 184 THR A CA 1
ATOM 1421 C C . THR A 1 184 ? -1.479 1.079 2.026 1.00 92.94 184 THR A C 1
ATOM 1423 O O . THR A 1 184 ? -1.201 1.815 2.969 1.00 92.94 184 THR A O 1
ATOM 1426 N N . ALA A 1 185 ? -1.914 -0.169 2.178 1.00 94.12 185 ALA A N 1
ATOM 1427 C CA . ALA A 1 185 ? -2.047 -0.844 3.464 1.00 94.12 185 ALA A CA 1
ATOM 1428 C C . ALA A 1 185 ? -0.865 -1.785 3.717 1.00 94.12 185 ALA A C 1
ATOM 1430 O O . ALA A 1 185 ? -0.452 -2.520 2.816 1.00 94.12 185 ALA A O 1
ATOM 1431 N N . TYR A 1 186 ? -0.394 -1.784 4.960 1.00 94.00 186 TYR A N 1
ATOM 1432 C CA . TYR A 1 186 ? 0.694 -2.602 5.488 1.00 94.00 186 TYR A CA 1
ATOM 1433 C C . TYR A 1 186 ? 0.170 -3.370 6.697 1.00 94.00 186 TYR A C 1
ATOM 1435 O O . TYR A 1 186 ? -0.589 -2.813 7.494 1.00 94.00 186 TYR A O 1
ATOM 1443 N N . VAL A 1 187 ? 0.544 -4.641 6.834 1.00 93.25 187 VAL A N 1
ATOM 1444 C CA . VAL A 1 187 ? 0.182 -5.410 8.030 1.00 93.25 187 VAL A CA 1
ATOM 1445 C C . VAL A 1 187 ? 0.978 -4.871 9.218 1.00 93.25 187 VAL A C 1
ATOM 1447 O O . VAL A 1 187 ? 2.183 -4.641 9.090 1.00 93.25 187 VAL A O 1
ATOM 1450 N N . ALA A 1 188 ? 0.301 -4.635 10.339 1.00 90.44 188 ALA A N 1
ATOM 1451 C CA . ALA A 1 188 ? 0.928 -4.274 11.606 1.00 90.44 188 ALA A CA 1
ATOM 1452 C C . ALA A 1 188 ? 1.056 -5.531 12.479 1.00 90.44 188 ALA A C 1
ATOM 1454 O O . ALA A 1 188 ? 0.159 -6.379 12.461 1.00 90.44 188 ALA A O 1
ATOM 1455 N N . LYS A 1 189 ? 2.167 -5.654 13.209 1.00 80.81 189 LYS A N 1
ATOM 1456 C CA . LYS A 1 189 ? 2.396 -6.727 14.185 1.00 80.81 189 LYS A CA 1
ATOM 1457 C C . LYS A 1 189 ? 1.904 -6.341 15.571 1.00 80.81 189 LYS A C 1
ATOM 1459 O O . LYS A 1 189 ? 1.957 -5.133 15.888 1.00 80.81 189 LYS A O 1
#

pLDDT: mean 76.97, std 16.6, range [26.27, 96.25]

Sequence (189 aa):
MRKIFVNSPEFIEPLRLSFESTIAYKKIEKNEIQTRLITQEEFDGLEPSQKEASKNLSYVGLAICLMACIIVFAAIFSLNPGEITKETVVCLGLILLGFILGGFGVILNAKDAVMKPDSQIAEGTAILLDKVYQRGKSGTHTFVMVAFNDQQAYVRSIKCNLYDYNMMSVGSKVYVKVKGSSATAYVAK

Organism: NCBI:txid2487273

Radius of gyration: 22.03 Å; chains: 1; bounding box: 50×47×64 Å

Secondary structure (DSSP, 8-state):
-------PPP--STTHHHHHTT--SEE--GGG---EEPPHHHHHHS-HHHHS--TTTTHHHHHHHHHHHHHHHHHHHHH-TT---HHHHHHHHHHHHHHHHHHHHHHHHHHHTS--TT-EEEEEEEEEEEEEE-TTSS-EEEEEEEEETTTTEEEEEEEE-HHHHHH--TT-EEEEEEETTEEEEEE--